Protein AF-K2EL59-F1 (afdb_monomer)

Structure (mmCIF, N/CA/C/O backbone):
data_AF-K2EL59-F1
#
_entry.id   AF-K2EL59-F1
#
loop_
_atom_site.group_PDB
_atom_site.id
_atom_site.type_symbol
_atom_site.label_atom_id
_atom_site.label_alt_id
_atom_site.label_comp_id
_atom_site.label_asym_id
_atom_site.label_entity_id
_atom_site.label_seq_id
_atom_site.pdbx_PDB_ins_code
_atom_site.Cartn_x
_atom_site.Cartn_y
_atom_site.Cartn_z
_atom_site.occupancy
_atom_site.B_iso_or_equiv
_atom_site.auth_seq_id
_atom_site.auth_comp_id
_atom_site.auth_asym_id
_atom_site.auth_atom_id
_atom_site.pdbx_PDB_model_num
ATOM 1 N N . MET A 1 1 ? 64.918 -28.108 -120.289 1.00 40.00 1 MET A N 1
ATOM 2 C CA . MET A 1 1 ? 65.411 -27.001 -119.447 1.00 40.00 1 MET A CA 1
ATOM 3 C C . MET A 1 1 ? 64.154 -26.315 -118.919 1.00 40.00 1 MET A C 1
ATOM 5 O O . MET A 1 1 ? 63.672 -25.398 -119.560 1.00 40.00 1 MET A O 1
ATOM 9 N N . ASP A 1 2 ? 63.398 -26.903 -117.983 1.00 47.31 2 ASP A N 1
ATOM 10 C CA . ASP A 1 2 ? 63.726 -27.111 -116.552 1.00 47.31 2 ASP A CA 1
ATOM 11 C C . ASP A 1 2 ? 64.386 -25.845 -115.976 1.00 47.31 2 ASP A C 1
ATOM 13 O O . ASP A 1 2 ? 65.384 -25.395 -116.528 1.00 47.31 2 ASP A O 1
ATOM 17 N N . VAL A 1 3 ? 63.890 -25.186 -114.923 1.00 45.69 3 VAL A N 1
ATOM 18 C CA . VAL A 1 3 ? 63.644 -25.724 -113.576 1.00 45.69 3 VAL A CA 1
ATOM 19 C C . VAL A 1 3 ? 62.679 -24.785 -112.794 1.00 45.69 3 VAL A C 1
ATOM 21 O O . VAL A 1 3 ? 62.835 -23.567 -112.805 1.00 45.69 3 VAL A O 1
ATOM 24 N N . THR A 1 4 ? 61.717 -25.402 -112.093 1.00 45.84 4 THR A N 1
ATOM 25 C CA . THR A 1 4 ? 61.029 -25.019 -110.830 1.00 45.84 4 THR A CA 1
ATOM 26 C C . THR A 1 4 ? 60.113 -23.797 -110.702 1.00 45.84 4 THR A C 1
ATOM 28 O O . THR A 1 4 ? 60.534 -22.658 -110.522 1.00 45.84 4 THR A O 1
ATOM 31 N N . SER A 1 5 ? 58.839 -24.143 -110.515 1.00 51.94 5 SER A N 1
ATOM 32 C CA . SER A 1 5 ? 57.899 -23.554 -109.561 1.00 51.94 5 SER A CA 1
ATOM 33 C C . SER A 1 5 ? 58.492 -23.379 -108.152 1.00 51.94 5 SER A C 1
ATOM 35 O O . SER A 1 5 ? 58.771 -24.363 -107.460 1.00 51.94 5 SER A O 1
ATOM 37 N N . THR A 1 6 ? 58.612 -22.140 -107.684 1.00 55.59 6 THR A N 1
ATOM 38 C CA . THR A 1 6 ? 58.895 -21.811 -106.281 1.00 55.59 6 THR A CA 1
ATOM 39 C C . THR A 1 6 ? 57.609 -21.905 -105.462 1.00 55.59 6 THR A C 1
ATOM 41 O O . THR A 1 6 ? 56.850 -20.951 -105.310 1.00 55.59 6 THR A O 1
ATOM 44 N N . LEU A 1 7 ? 57.367 -23.103 -104.932 1.00 46.62 7 LEU A N 1
ATOM 45 C CA . LEU A 1 7 ? 56.536 -23.330 -103.755 1.00 46.62 7 LEU A CA 1
ATOM 46 C C . LEU A 1 7 ? 57.140 -22.533 -102.589 1.00 46.62 7 LEU A C 1
ATOM 48 O O . LEU A 1 7 ? 58.115 -22.968 -101.979 1.00 46.62 7 LEU A O 1
ATOM 52 N N . ILE A 1 8 ? 56.560 -21.377 -102.260 1.00 54.78 8 ILE A N 1
ATOM 53 C CA . ILE A 1 8 ? 56.730 -20.790 -100.928 1.00 54.78 8 ILE A CA 1
ATOM 54 C C . ILE A 1 8 ? 55.883 -21.649 -99.987 1.00 54.78 8 ILE A C 1
ATOM 56 O O . ILE A 1 8 ? 54.702 -21.405 -99.751 1.00 54.78 8 ILE A O 1
ATOM 60 N N . GLN A 1 9 ? 56.502 -22.737 -99.536 1.00 49.38 9 GLN A N 1
ATOM 61 C CA . GLN A 1 9 ? 56.093 -23.480 -98.360 1.00 49.38 9 GLN A CA 1
ATOM 62 C C . GLN A 1 9 ? 56.193 -22.566 -97.136 1.00 49.38 9 GLN A C 1
ATOM 64 O O . GLN A 1 9 ? 57.186 -21.861 -96.963 1.00 49.38 9 GLN A O 1
ATOM 69 N N . GLY A 1 10 ? 55.224 -22.688 -96.232 1.00 56.72 10 GLY A N 1
ATOM 70 C CA . GLY A 1 10 ? 55.602 -22.761 -94.823 1.00 56.72 10 GLY A CA 1
ATOM 71 C C . GLY A 1 10 ? 54.976 -21.775 -93.851 1.00 56.72 10 GLY A C 1
ATOM 72 O O . GLY A 1 10 ? 55.510 -21.649 -92.756 1.00 56.72 10 GLY A O 1
ATOM 73 N N . VAL A 1 11 ? 53.853 -21.128 -94.166 1.00 54.59 11 VAL A N 1
ATOM 74 C CA . VAL A 1 11 ? 52.990 -20.605 -93.095 1.00 54.59 11 VAL A CA 1
ATOM 75 C C . VAL A 1 11 ? 51.596 -21.169 -93.289 1.00 54.59 11 VAL A C 1
ATOM 77 O O . VAL A 1 11 ? 50.841 -20.724 -94.149 1.00 54.59 11 VAL A O 1
ATOM 80 N N . ASP A 1 12 ? 51.299 -22.218 -92.528 1.00 63.66 12 ASP A N 1
ATOM 81 C CA . ASP A 1 12 ? 49.982 -22.837 -92.512 1.00 63.66 12 ASP A CA 1
ATOM 82 C C . ASP A 1 12 ? 48.965 -21.773 -92.046 1.00 63.66 12 ASP A C 1
ATOM 84 O O . ASP A 1 12 ? 49.125 -21.236 -90.944 1.00 63.66 12 ASP A O 1
ATOM 88 N N . PRO A 1 13 ? 47.948 -21.399 -92.844 1.00 67.88 13 PRO A N 1
ATOM 89 C CA . PRO A 1 13 ? 46.970 -20.375 -92.459 1.00 67.88 13 PRO A CA 1
ATOM 90 C C . PRO A 1 13 ? 46.269 -20.700 -91.130 1.00 67.88 13 PRO A C 1
ATOM 92 O O . PRO A 1 13 ? 45.814 -19.796 -90.426 1.00 67.88 13 PRO A O 1
ATOM 95 N N . TYR A 1 14 ? 46.253 -21.978 -90.742 1.00 73.25 14 TYR A N 1
ATOM 96 C CA . TYR A 1 14 ? 45.781 -22.430 -89.439 1.00 73.25 14 TYR A CA 1
ATOM 97 C C . TYR A 1 14 ? 46.639 -21.925 -88.266 1.00 73.25 14 TYR A C 1
ATOM 99 O O . TYR A 1 14 ? 46.090 -21.563 -87.228 1.00 73.25 14 TYR A O 1
ATOM 107 N N . GLN A 1 15 ? 47.965 -21.840 -88.425 1.00 75.56 15 GLN A N 1
ATOM 108 C CA . GLN A 1 15 ? 48.883 -21.334 -87.392 1.00 75.56 15 GLN A CA 1
ATOM 109 C C . GLN A 1 15 ? 48.658 -19.840 -87.118 1.00 75.56 15 GLN A C 1
ATOM 111 O O . GLN A 1 15 ? 48.631 -19.431 -85.961 1.00 75.56 15 GLN A O 1
ATOM 116 N N . ILE A 1 16 ? 48.417 -19.041 -88.165 1.00 77.12 16 ILE A N 1
ATOM 117 C CA . ILE A 1 16 ? 48.137 -17.599 -88.035 1.00 77.12 16 ILE A CA 1
ATOM 118 C C . ILE A 1 16 ? 46.786 -17.365 -87.342 1.00 77.12 16 ILE A C 1
ATOM 120 O O . ILE A 1 16 ? 46.661 -16.495 -86.479 1.00 77.12 16 ILE A O 1
ATOM 124 N N . MET A 1 17 ? 45.754 -18.139 -87.695 1.00 78.31 17 MET A N 1
ATOM 125 C CA . MET A 1 17 ? 44.460 -18.031 -87.012 1.00 78.31 17 MET A CA 1
ATOM 126 C C . MET A 1 17 ? 44.556 -18.446 -85.545 1.00 78.31 17 MET A C 1
ATOM 128 O O . MET A 1 17 ? 43.966 -17.788 -84.690 1.00 78.31 17 MET A O 1
ATOM 132 N N . LEU A 1 18 ? 45.334 -19.487 -85.241 1.00 82.25 18 LEU A N 1
ATOM 133 C CA . LEU A 1 18 ? 45.529 -19.951 -83.873 1.00 82.25 18 LEU A CA 1
ATOM 134 C C . LEU A 1 18 ? 46.300 -18.928 -83.026 1.00 82.25 18 LEU A C 1
ATOM 136 O O . LEU A 1 18 ? 45.906 -18.676 -81.889 1.00 82.25 18 LEU A O 1
ATOM 140 N N . SER A 1 19 ? 47.340 -18.291 -83.578 1.00 81.12 19 SER A N 1
ATOM 141 C CA . SER A 1 19 ? 48.089 -17.243 -82.873 1.00 81.12 19 SER A CA 1
A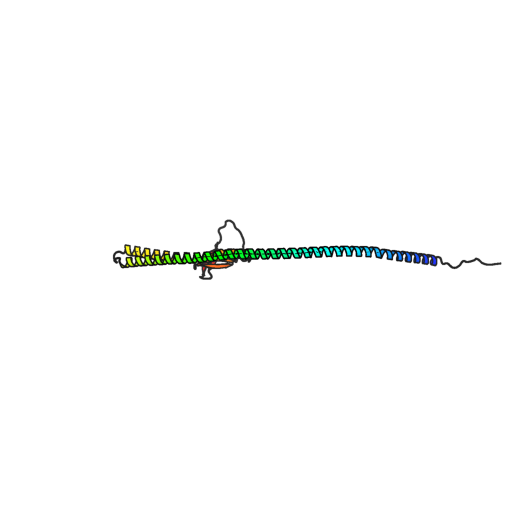TOM 142 C C . SER A 1 19 ? 47.232 -16.008 -82.608 1.00 81.12 19 SER A C 1
ATOM 144 O O . SER A 1 19 ? 47.252 -15.472 -81.504 1.00 81.12 19 SER A O 1
ATOM 146 N N . ASN A 1 20 ? 46.429 -15.586 -83.587 1.00 81.44 20 ASN A N 1
ATOM 147 C CA . ASN A 1 20 ? 45.528 -14.445 -83.422 1.00 81.44 20 ASN A CA 1
ATOM 148 C C . ASN A 1 20 ? 44.423 -14.745 -82.403 1.00 81.44 20 ASN A C 1
ATOM 150 O O . ASN A 1 20 ? 44.075 -13.891 -81.593 1.00 81.44 20 ASN A O 1
ATOM 154 N N . TYR A 1 21 ? 43.889 -15.967 -82.412 1.00 85.12 21 TYR A N 1
ATOM 155 C CA . TYR A 1 21 ? 42.894 -16.396 -81.436 1.00 85.12 21 TYR A CA 1
ATOM 156 C C . TYR A 1 21 ? 43.472 -16.450 -80.014 1.00 85.12 21 TYR A C 1
ATOM 158 O O . TYR A 1 21 ? 42.831 -15.977 -79.075 1.00 85.12 21 TYR A O 1
ATOM 166 N N . ALA A 1 22 ? 44.700 -16.954 -79.854 1.00 85.12 22 ALA A N 1
ATOM 167 C CA . ALA A 1 22 ? 45.399 -16.965 -78.571 1.00 85.12 22 ALA A CA 1
ATOM 168 C C . ALA A 1 22 ? 45.656 -15.543 -78.035 1.00 85.12 22 ALA A C 1
ATOM 170 O O . ALA A 1 22 ? 45.375 -15.278 -76.869 1.00 85.12 22 ALA A O 1
ATOM 171 N N . ASP A 1 23 ? 46.093 -14.614 -78.891 1.00 87.38 23 ASP A N 1
ATOM 172 C CA . ASP A 1 23 ? 46.334 -13.211 -78.520 1.00 87.38 23 ASP A CA 1
ATOM 173 C C . ASP A 1 23 ? 45.034 -12.488 -78.108 1.00 87.38 23 ASP A C 1
ATOM 175 O O . ASP A 1 23 ? 44.999 -11.736 -77.132 1.00 87.38 23 ASP A O 1
ATOM 179 N N . ILE A 1 24 ? 43.915 -12.767 -78.788 1.00 84.88 24 ILE A N 1
ATOM 180 C CA . ILE A 1 24 ? 42.595 -12.242 -78.399 1.00 84.88 24 ILE A CA 1
ATOM 181 C C . ILE A 1 24 ? 42.175 -12.780 -77.026 1.00 84.88 24 ILE A C 1
ATOM 183 O O . ILE A 1 24 ? 41.684 -12.015 -76.191 1.00 84.88 24 ILE A O 1
ATOM 187 N N . LEU A 1 25 ? 42.368 -14.076 -76.768 1.00 83.31 25 LEU A N 1
ATOM 188 C CA . LEU A 1 25 ? 42.040 -14.675 -75.475 1.00 83.31 25 LEU A CA 1
ATOM 189 C C . LEU A 1 25 ? 42.901 -14.099 -74.349 1.00 83.31 25 LEU A C 1
ATOM 191 O O . LEU A 1 25 ? 42.364 -13.770 -73.292 1.00 83.31 25 LEU A O 1
ATOM 195 N N . GLU A 1 26 ? 44.201 -13.911 -74.572 1.00 83.44 26 GLU A N 1
ATOM 196 C CA . GLU A 1 26 ? 45.100 -13.327 -73.576 1.00 83.44 26 GLU A CA 1
ATOM 197 C C . GLU A 1 26 ? 44.711 -11.879 -73.246 1.00 83.44 26 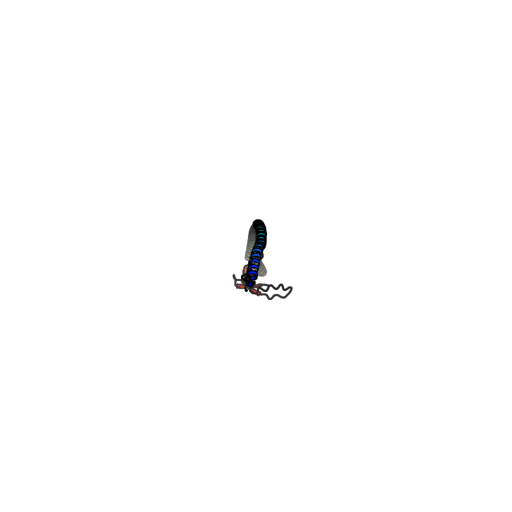GLU A C 1
ATOM 199 O O . GLU A 1 26 ? 44.563 -11.526 -72.072 1.00 83.44 26 GLU A O 1
ATOM 204 N N . LYS A 1 27 ? 44.412 -11.065 -74.267 1.00 82.31 27 LYS A N 1
ATOM 205 C CA . LYS A 1 27 ? 43.934 -9.683 -74.089 1.00 82.31 27 LYS A CA 1
ATOM 206 C C . LYS A 1 27 ? 42.589 -9.616 -73.367 1.00 82.31 27 LYS A C 1
ATOM 208 O O . LYS A 1 27 ? 42.394 -8.752 -72.514 1.00 82.31 27 LYS A O 1
ATOM 213 N N . THR A 1 28 ? 41.674 -10.539 -73.656 1.00 78.62 28 THR A N 1
ATOM 214 C CA . THR A 1 28 ? 40.360 -10.593 -72.993 1.00 78.62 28 THR A CA 1
ATOM 215 C C . THR A 1 28 ? 40.500 -11.017 -71.527 1.00 78.62 28 THR A C 1
ATOM 217 O O . THR A 1 28 ? 39.847 -10.453 -70.648 1.00 78.62 28 THR A O 1
ATOM 220 N N . ASN A 1 29 ? 41.403 -11.955 -71.230 1.00 77.56 29 ASN A N 1
ATOM 221 C CA . ASN A 1 29 ? 41.648 -12.425 -69.868 1.00 77.56 29 ASN A CA 1
ATOM 222 C C . ASN A 1 29 ? 42.344 -11.354 -69.002 1.00 77.56 29 ASN A C 1
ATOM 224 O O . ASN A 1 29 ? 42.007 -11.177 -67.831 1.00 77.56 29 ASN A O 1
ATOM 228 N N . GLN A 1 30 ? 43.252 -10.565 -69.589 1.00 75.12 30 GLN A N 1
ATOM 229 C CA . GLN A 1 30 ? 43.848 -9.400 -68.922 1.00 75.12 30 GLN A CA 1
ATOM 230 C C . GLN A 1 30 ? 42.816 -8.302 -68.635 1.00 75.12 30 GLN A C 1
ATOM 232 O O . GLN A 1 30 ? 42.864 -7.677 -67.574 1.00 75.12 30 GLN A O 1
ATOM 237 N N . GLN A 1 31 ? 41.845 -8.098 -69.531 1.00 67.94 31 GLN A N 1
ATOM 238 C CA . GLN A 1 31 ? 40.745 -7.167 -69.283 1.00 67.94 31 GLN A CA 1
ATOM 239 C C . GLN A 1 31 ? 39.841 -7.649 -68.147 1.00 67.94 31 GLN A C 1
ATOM 241 O O . GLN A 1 31 ? 39.492 -6.833 -67.301 1.00 67.94 31 GLN A O 1
ATOM 246 N N . LEU A 1 32 ? 39.523 -8.948 -68.054 1.00 63.91 32 LEU A N 1
ATOM 247 C CA . LEU A 1 32 ? 38.707 -9.501 -66.961 1.00 63.91 32 LEU A CA 1
ATOM 248 C C . LEU A 1 32 ? 39.292 -9.219 -65.568 1.00 63.91 32 LEU A C 1
ATOM 250 O O . LEU A 1 32 ? 38.536 -8.955 -64.635 1.00 63.91 32 LEU A O 1
ATOM 254 N N . ASN A 1 33 ? 40.620 -9.203 -65.429 1.00 63.31 33 ASN A N 1
ATOM 255 C CA . ASN A 1 33 ? 41.275 -8.931 -64.148 1.00 63.31 33 ASN A CA 1
ATOM 256 C C . ASN A 1 33 ? 41.197 -7.447 -63.719 1.00 63.31 33 ASN A C 1
ATOM 258 O O . ASN A 1 33 ? 41.351 -7.129 -62.541 1.00 63.31 33 ASN A O 1
ATOM 262 N N . LEU A 1 34 ? 40.906 -6.521 -64.645 1.00 59.91 34 LEU A N 1
ATOM 263 C CA . LEU A 1 34 ? 40.562 -5.139 -64.288 1.00 59.91 34 LEU A CA 1
ATOM 264 C C . LEU A 1 34 ? 39.143 -5.023 -63.705 1.00 59.91 34 LEU A C 1
ATOM 266 O O . LEU A 1 34 ? 38.885 -4.101 -62.931 1.00 59.91 34 LEU A O 1
ATOM 270 N N . TRP A 1 35 ? 38.234 -5.949 -64.032 1.00 59.38 35 TRP A N 1
ATOM 271 C CA . TRP A 1 35 ? 36.842 -5.918 -63.564 1.00 59.38 35 TRP A CA 1
ATOM 272 C C . TRP A 1 35 ? 36.649 -6.491 -62.157 1.00 59.38 35 TRP A C 1
ATOM 274 O O . TRP A 1 35 ? 35.650 -6.181 -61.516 1.00 59.38 35 TRP A O 1
ATOM 284 N N . THR A 1 36 ? 37.598 -7.258 -61.620 1.00 59.50 36 THR A N 1
ATOM 285 C CA . THR A 1 36 ? 37.564 -7.756 -60.231 1.00 59.50 36 THR A CA 1
ATOM 286 C C . THR A 1 36 ? 37.817 -6.652 -59.193 1.00 59.50 36 THR A C 1
ATOM 288 O O . THR A 1 36 ? 37.322 -6.726 -58.069 1.00 59.50 36 THR A O 1
ATOM 291 N N . ASN A 1 37 ? 38.531 -5.590 -59.570 1.00 69.12 37 ASN A N 1
ATOM 292 C CA . ASN A 1 37 ? 38.900 -4.477 -58.692 1.00 69.12 37 ASN A CA 1
ATOM 293 C C . ASN A 1 37 ? 37.735 -3.518 -58.312 1.00 69.12 37 ASN A C 1
ATOM 295 O O . ASN A 1 37 ? 37.588 -3.204 -57.128 1.00 69.12 37 ASN A O 1
ATOM 299 N N . PRO A 1 38 ? 36.844 -3.076 -59.231 1.00 76.62 38 PRO A N 1
ATOM 300 C CA . PRO A 1 38 ? 35.754 -2.157 -58.880 1.00 76.62 38 PRO A CA 1
ATOM 301 C C . PRO A 1 38 ? 34.728 -2.757 -57.908 1.00 76.62 38 PRO A C 1
ATOM 303 O O . PRO A 1 38 ? 34.223 -2.042 -57.040 1.00 76.62 38 PRO A O 1
ATOM 306 N N . TYR A 1 39 ? 34.447 -4.062 -57.993 1.00 79.75 39 TYR A N 1
ATOM 307 C CA . TYR A 1 39 ? 33.544 -4.728 -57.048 1.00 79.75 39 TYR A CA 1
ATOM 308 C C . TYR A 1 39 ? 34.139 -4.790 -55.638 1.00 79.75 39 TYR A C 1
ATOM 310 O O . TYR A 1 39 ? 33.440 -4.492 -54.671 1.00 79.75 39 TYR A O 1
ATOM 318 N N . GLY A 1 40 ? 35.433 -5.101 -55.507 1.00 80.12 40 GLY A N 1
ATOM 319 C CA . GLY A 1 40 ? 36.127 -5.075 -54.216 1.00 80.12 40 GLY A CA 1
ATOM 320 C C . GLY A 1 40 ? 36.107 -3.687 -53.572 1.00 80.12 40 GLY A C 1
ATOM 321 O O . GLY A 1 40 ? 35.853 -3.565 -52.374 1.00 80.12 40 GLY A O 1
ATOM 322 N N . LEU A 1 41 ? 36.280 -2.634 -54.377 1.00 83.38 41 LEU A N 1
ATOM 323 C CA . LEU A 1 41 ? 36.199 -1.251 -53.911 1.00 83.38 41 LEU A CA 1
ATOM 324 C C . LEU A 1 41 ? 34.784 -0.871 -53.448 1.00 83.38 41 LEU A C 1
ATOM 326 O O . LEU A 1 41 ? 34.640 -0.264 -52.387 1.00 83.38 41 LEU A O 1
ATOM 330 N N . MET A 1 42 ? 33.735 -1.270 -54.179 1.00 87.12 42 MET A N 1
ATOM 331 C CA . MET A 1 42 ? 32.348 -1.058 -53.742 1.00 87.12 42 MET A CA 1
ATOM 332 C C . MET A 1 42 ? 32.031 -1.781 -52.430 1.00 87.12 42 MET A C 1
ATOM 334 O O . MET A 1 42 ? 31.440 -1.183 -51.533 1.00 87.12 42 MET A O 1
ATOM 338 N N . ILE A 1 43 ? 32.442 -3.044 -52.298 1.00 89.31 43 ILE A N 1
ATOM 339 C CA . ILE A 1 43 ? 32.214 -3.833 -51.080 1.00 89.31 43 ILE A CA 1
ATOM 340 C C . ILE A 1 43 ? 32.984 -3.229 -49.901 1.00 89.31 43 ILE A C 1
ATOM 342 O O . ILE A 1 43 ? 32.432 -3.106 -48.808 1.00 89.31 43 ILE A O 1
ATOM 346 N N . GLY A 1 44 ? 34.226 -2.790 -50.119 1.00 90.00 44 GLY A N 1
ATOM 347 C CA . GLY A 1 44 ? 35.023 -2.102 -49.104 1.00 90.00 44 GLY A CA 1
ATOM 348 C C . GLY A 1 44 ? 34.372 -0.801 -48.635 1.00 90.00 44 GLY A C 1
ATOM 349 O O . GLY A 1 44 ? 34.273 -0.552 -47.434 1.00 90.00 44 GLY A O 1
ATOM 350 N N . LEU A 1 45 ? 33.852 0.001 -49.566 1.00 93.56 45 LEU A N 1
ATOM 351 C CA . LEU A 1 45 ? 33.167 1.252 -49.244 1.00 93.56 45 LEU A CA 1
ATOM 352 C C . LEU A 1 45 ? 31.846 1.001 -48.498 1.00 93.56 45 LEU A C 1
ATOM 354 O O . LEU A 1 45 ? 31.547 1.694 -47.525 1.00 93.56 45 LEU A O 1
ATOM 358 N N . LEU A 1 46 ? 31.100 -0.041 -48.877 1.00 94.56 46 LEU A N 1
ATOM 359 C CA . LEU A 1 46 ? 29.898 -0.475 -48.164 1.00 94.56 46 LEU A CA 1
ATOM 360 C C . LEU A 1 46 ? 30.221 -0.929 -46.731 1.00 94.56 46 LEU A C 1
ATOM 362 O O . LEU A 1 46 ? 29.524 -0.549 -45.792 1.00 94.56 46 LEU A O 1
ATOM 366 N N . ALA A 1 47 ? 31.299 -1.696 -46.548 1.00 94.62 47 ALA A N 1
ATOM 367 C CA . ALA A 1 47 ? 31.741 -2.157 -45.235 1.00 94.62 47 ALA A CA 1
ATOM 368 C C . ALA A 1 47 ? 32.114 -0.985 -44.315 1.00 94.62 47 ALA A C 1
ATOM 370 O O . ALA A 1 47 ? 31.744 -0.989 -43.141 1.00 94.62 47 ALA A O 1
ATOM 371 N N . ILE A 1 48 ? 32.772 0.050 -44.851 1.00 96.06 48 ILE A N 1
ATOM 372 C CA . ILE A 1 48 ? 33.081 1.280 -44.106 1.00 96.06 48 ILE A CA 1
ATOM 373 C C . ILE A 1 48 ? 31.793 1.984 -43.664 1.00 96.06 48 ILE A C 1
ATOM 375 O O . ILE A 1 48 ? 31.669 2.353 -42.497 1.00 96.06 48 ILE A O 1
ATOM 379 N N . ILE A 1 49 ? 30.811 2.138 -44.559 1.00 96.19 49 ILE A N 1
ATOM 380 C CA . ILE A 1 49 ? 29.529 2.775 -44.219 1.00 96.19 49 ILE A CA 1
ATOM 381 C C . ILE A 1 49 ? 28.806 1.985 -43.123 1.00 96.19 49 ILE A C 1
ATOM 383 O O . ILE A 1 49 ? 28.353 2.572 -42.140 1.00 96.19 49 ILE A O 1
ATOM 387 N N . ILE A 1 50 ? 28.734 0.658 -43.250 1.00 97.12 50 ILE A N 1
ATOM 388 C CA . ILE A 1 50 ? 28.100 -0.207 -42.248 1.00 97.12 50 ILE A CA 1
ATOM 389 C C . ILE A 1 50 ? 28.818 -0.089 -40.900 1.00 97.12 50 ILE A C 1
ATOM 391 O O . ILE A 1 50 ? 28.154 0.034 -39.871 1.00 97.12 50 ILE A O 1
ATOM 395 N N . ALA A 1 51 ? 30.153 -0.069 -40.889 1.00 96.88 51 ALA A N 1
ATOM 396 C CA . ALA A 1 51 ? 30.929 0.106 -39.666 1.00 96.88 51 ALA A CA 1
ATOM 397 C C . ALA A 1 51 ? 30.622 1.449 -38.982 1.00 96.88 51 ALA A C 1
ATOM 399 O O . ALA A 1 51 ? 30.387 1.481 -37.775 1.00 96.88 51 ALA A O 1
ATOM 400 N N . ILE A 1 52 ? 30.542 2.545 -39.744 1.00 97.25 52 ILE A N 1
ATOM 401 C CA . ILE A 1 52 ? 30.181 3.867 -39.209 1.00 97.25 52 ILE A CA 1
ATOM 402 C C . ILE A 1 52 ? 28.772 3.840 -38.603 1.00 97.25 52 ILE A C 1
ATOM 404 O O . ILE A 1 52 ? 28.574 4.300 -37.477 1.00 97.25 52 ILE A O 1
ATOM 408 N N . VAL A 1 53 ? 27.796 3.260 -39.308 1.00 96.75 53 VAL A N 1
ATOM 409 C CA . VAL A 1 53 ? 26.416 3.141 -38.809 1.00 96.75 53 VAL A CA 1
ATOM 410 C C . VAL A 1 53 ? 26.365 2.310 -37.529 1.00 96.75 53 VAL A C 1
ATOM 412 O O . VAL A 1 53 ? 25.708 2.712 -36.568 1.00 96.75 53 VAL A O 1
ATOM 415 N N . ALA A 1 54 ? 27.088 1.192 -37.473 1.00 97.06 54 ALA A N 1
ATOM 416 C CA . ALA A 1 54 ? 27.136 0.339 -36.292 1.00 97.06 54 ALA A CA 1
ATOM 417 C C . ALA A 1 54 ? 27.678 1.090 -35.064 1.00 97.06 54 ALA A C 1
ATOM 419 O O . ALA A 1 54 ? 27.109 0.976 -33.975 1.00 97.06 54 ALA A O 1
ATOM 420 N N . ILE A 1 55 ? 28.725 1.907 -35.233 1.00 96.56 55 ILE A N 1
ATOM 421 C CA . ILE A 1 55 ? 29.278 2.742 -34.156 1.00 96.56 55 ILE A CA 1
ATOM 422 C C . ILE A 1 55 ? 28.231 3.745 -33.653 1.00 96.56 55 ILE A C 1
ATOM 424 O O . ILE A 1 55 ? 28.011 3.851 -32.445 1.00 96.56 55 ILE A O 1
ATOM 428 N N . VAL A 1 56 ? 27.542 4.443 -34.562 1.00 97.06 56 VAL A N 1
ATOM 429 C CA . VAL A 1 56 ? 26.506 5.427 -34.203 1.00 97.06 56 VAL A CA 1
ATOM 430 C C . VAL A 1 56 ? 25.347 4.766 -33.457 1.00 97.06 56 VAL A C 1
ATOM 432 O O . VAL A 1 56 ? 24.930 5.257 -32.408 1.00 97.06 56 VAL A O 1
ATOM 435 N N . VAL A 1 57 ? 24.851 3.628 -33.949 1.00 96.81 57 VAL A N 1
ATOM 436 C CA . VAL A 1 57 ? 23.767 2.877 -33.297 1.00 96.81 57 VAL A CA 1
ATOM 437 C C . VAL A 1 57 ? 24.191 2.407 -31.908 1.00 96.81 57 VAL A C 1
ATOM 439 O O . VAL A 1 57 ? 23.435 2.567 -30.951 1.00 96.81 57 VAL A O 1
ATOM 442 N N . SER A 1 58 ? 25.414 1.895 -31.770 1.00 95.88 58 SER A N 1
ATOM 443 C CA . SER A 1 58 ? 25.949 1.434 -30.484 1.00 95.88 58 SER A CA 1
ATOM 444 C C . SER A 1 58 ? 26.032 2.578 -29.469 1.00 95.88 58 SER A C 1
ATOM 446 O O . SER A 1 58 ? 25.641 2.414 -28.313 1.00 95.88 58 SER A O 1
ATOM 448 N N . PHE A 1 59 ? 26.459 3.765 -29.908 1.00 96.44 59 PHE A N 1
ATOM 449 C CA . PHE A 1 59 ? 26.491 4.963 -29.070 1.00 96.44 59 PHE A CA 1
ATOM 450 C C . PHE A 1 59 ? 25.089 5.422 -28.638 1.00 96.44 59 PHE A C 1
ATOM 452 O O . PHE A 1 59 ? 24.874 5.740 -27.466 1.00 96.44 59 PHE A O 1
ATOM 459 N N . LEU A 1 60 ? 24.112 5.421 -29.553 1.00 95.12 60 LEU A N 1
ATOM 460 C CA . LEU A 1 60 ? 22.724 5.777 -29.238 1.00 95.12 60 LEU A CA 1
ATOM 461 C C . LEU A 1 60 ? 22.085 4.789 -28.256 1.00 95.12 60 LEU A C 1
ATOM 463 O O . LEU A 1 60 ? 21.414 5.215 -27.315 1.00 95.12 60 LEU A O 1
ATOM 467 N N . LEU A 1 61 ? 22.318 3.488 -28.441 1.00 92.88 61 LEU A N 1
ATOM 468 C CA . LEU A 1 61 ? 21.840 2.451 -27.526 1.00 92.88 61 LEU A CA 1
ATOM 469 C C . LEU A 1 61 ? 22.454 2.607 -26.135 1.00 92.88 61 LEU A C 1
ATOM 471 O O . LEU A 1 61 ? 21.729 2.551 -25.142 1.00 92.88 61 LEU A O 1
ATOM 475 N N . TRP A 1 62 ? 23.761 2.867 -26.055 1.00 94.62 62 TRP A N 1
ATOM 476 C CA . TRP A 1 62 ? 24.438 3.120 -24.785 1.00 94.62 62 TRP A CA 1
ATOM 477 C C . TRP A 1 62 ? 23.865 4.347 -24.064 1.00 94.62 62 TRP A C 1
ATOM 479 O O . TRP A 1 62 ? 23.538 4.273 -22.877 1.00 94.62 62 TRP A O 1
ATOM 489 N N . LYS A 1 63 ? 23.663 5.456 -24.786 1.00 94.00 63 LYS A N 1
ATOM 490 C CA . LYS A 1 63 ? 23.059 6.670 -24.222 1.00 94.00 63 LYS A CA 1
ATOM 491 C C . LYS A 1 63 ? 21.636 6.414 -23.720 1.00 94.00 63 LYS A C 1
ATOM 493 O O . LYS A 1 63 ? 21.323 6.756 -22.583 1.00 94.00 63 LYS A O 1
ATOM 498 N N . ASN A 1 64 ? 20.801 5.762 -24.529 1.00 89.38 64 ASN A N 1
ATOM 499 C CA . ASN A 1 64 ? 19.426 5.430 -24.155 1.00 89.38 64 ASN A CA 1
ATOM 500 C C . ASN A 1 64 ? 19.375 4.499 -22.932 1.00 89.38 64 ASN A C 1
ATOM 502 O O . ASN A 1 64 ? 18.567 4.705 -22.031 1.00 89.38 64 ASN A O 1
ATOM 506 N N . SER A 1 65 ? 20.271 3.510 -22.856 1.00 88.75 65 SER A N 1
ATOM 507 C CA . SER A 1 65 ? 20.375 2.619 -21.695 1.00 88.75 65 SER A CA 1
ATOM 508 C C . SER A 1 65 ? 20.746 3.376 -20.416 1.00 88.75 65 SER A C 1
ATOM 510 O O . SER A 1 65 ? 20.148 3.129 -19.368 1.00 88.75 65 SER A O 1
ATOM 512 N N . SER A 1 66 ? 21.687 4.321 -20.497 1.00 92.75 66 SER A N 1
ATOM 513 C CA . SER A 1 66 ? 22.086 5.158 -19.360 1.00 92.75 66 SER A CA 1
ATOM 514 C C . SER A 1 66 ? 20.936 6.046 -18.873 1.00 92.75 66 SER A C 1
ATOM 516 O O . SER A 1 66 ? 20.652 6.101 -17.675 1.00 92.75 66 SER A O 1
ATOM 518 N N . ASP A 1 67 ? 20.212 6.680 -19.798 1.00 90.94 67 ASP A N 1
ATOM 519 C CA . ASP A 1 67 ? 19.076 7.543 -19.464 1.00 90.94 67 ASP A CA 1
ATOM 520 C C . ASP A 1 67 ? 17.899 6.745 -18.875 1.00 90.94 67 ASP A C 1
ATOM 522 O O . ASP A 1 67 ? 17.269 7.189 -17.914 1.00 90.94 67 ASP A O 1
ATOM 526 N N . GLN A 1 68 ? 17.622 5.540 -19.387 1.00 88.75 68 GLN A N 1
ATOM 527 C CA . GLN A 1 68 ? 16.607 4.652 -18.810 1.00 88.75 68 GLN A CA 1
ATOM 528 C C . GLN A 1 68 ? 16.968 4.193 -17.400 1.00 88.75 68 GLN A C 1
ATOM 530 O O . GLN A 1 68 ? 16.094 4.152 -16.531 1.00 88.75 68 GLN A O 1
ATOM 535 N N . LYS A 1 69 ? 18.246 3.885 -17.152 1.00 90.31 69 LYS A N 1
ATOM 536 C CA . LYS A 1 69 ? 18.716 3.514 -15.816 1.00 90.31 69 LYS A CA 1
ATOM 537 C C . LYS A 1 69 ? 18.484 4.654 -14.823 1.00 90.31 69 LYS A C 1
ATOM 539 O O . LYS A 1 69 ? 17.864 4.425 -13.791 1.00 90.31 69 LYS A O 1
ATOM 544 N N . LYS A 1 70 ? 18.863 5.886 -15.183 1.00 93.19 70 LYS A N 1
ATOM 545 C CA . LYS A 1 70 ? 18.623 7.078 -14.349 1.00 93.19 70 LYS A CA 1
ATOM 546 C C . LYS A 1 70 ? 17.141 7.308 -14.060 1.00 93.19 70 LYS A C 1
ATOM 548 O O . LYS A 1 70 ? 16.767 7.481 -12.908 1.00 93.19 70 LYS A O 1
ATOM 553 N N . ARG A 1 71 ? 16.280 7.246 -15.084 1.00 89.44 71 ARG A N 1
ATOM 554 C CA . ARG A 1 71 ? 14.824 7.399 -14.901 1.00 89.44 71 ARG A CA 1
ATOM 555 C C . ARG A 1 71 ? 14.234 6.322 -13.996 1.00 89.44 71 ARG A C 1
ATOM 557 O O . ARG A 1 71 ? 13.326 6.606 -13.224 1.00 89.44 71 ARG A O 1
ATOM 564 N N . SER A 1 72 ? 14.738 5.094 -14.101 1.00 85.44 72 SER A N 1
ATOM 565 C CA . SER A 1 72 ? 14.294 3.988 -13.252 1.00 85.44 72 SER A CA 1
ATOM 566 C C . SER A 1 72 ? 14.712 4.215 -11.800 1.00 85.44 72 SER A C 1
ATOM 568 O O . SER A 1 72 ? 13.885 4.083 -10.907 1.00 85.44 72 SER A O 1
ATOM 570 N N . GLU A 1 73 ? 15.961 4.622 -11.559 1.00 92.00 73 GLU A N 1
ATOM 571 C CA . GLU A 1 73 ? 16.459 4.968 -10.221 1.00 92.00 73 GLU A CA 1
ATOM 572 C C . GLU A 1 73 ? 15.663 6.126 -9.594 1.00 92.00 73 GLU A C 1
ATOM 574 O O . GLU A 1 73 ? 15.231 6.021 -8.448 1.00 92.00 73 GLU A O 1
ATOM 579 N N . GLU A 1 74 ? 15.382 7.191 -10.352 1.00 93.88 74 GLU A N 1
ATOM 580 C CA . GLU A 1 74 ? 14.528 8.301 -9.903 1.00 93.88 74 GLU A CA 1
ATOM 581 C C . GLU A 1 74 ? 13.097 7.845 -9.591 1.00 93.88 74 GLU A C 1
ATOM 583 O O . GLU A 1 74 ? 12.508 8.277 -8.598 1.00 93.88 74 GLU A O 1
ATOM 588 N N . PHE A 1 75 ? 12.534 6.954 -10.411 1.00 87.44 75 PHE A N 1
ATOM 589 C CA . PHE A 1 75 ? 11.208 6.390 -10.176 1.00 87.44 75 PHE A CA 1
ATOM 590 C C . PHE A 1 75 ? 11.160 5.567 -8.885 1.00 87.44 75 PHE A C 1
ATOM 592 O O . PHE A 1 75 ? 10.239 5.748 -8.088 1.00 87.44 75 PHE A O 1
ATOM 599 N N . PHE A 1 76 ? 12.149 4.698 -8.653 1.00 86.06 76 PHE A N 1
ATOM 600 C CA . PHE A 1 76 ? 12.230 3.904 -7.426 1.00 86.06 76 PHE A CA 1
ATOM 601 C C . PHE A 1 76 ? 12.412 4.783 -6.193 1.00 86.06 76 PHE A C 1
ATOM 603 O O . PHE A 1 76 ? 11.700 4.592 -5.212 1.00 86.06 76 PHE A O 1
ATOM 610 N N . LYS A 1 77 ? 13.275 5.799 -6.271 1.00 94.19 77 LYS A N 1
ATOM 611 C CA . LYS A 1 77 ? 13.453 6.758 -5.180 1.00 94.19 77 LYS A CA 1
ATOM 612 C C . LYS A 1 77 ? 12.150 7.492 -4.851 1.00 94.19 77 LYS A C 1
ATOM 614 O O . LYS A 1 77 ? 11.771 7.603 -3.692 1.00 94.19 77 LYS A O 1
ATOM 619 N N . LYS A 1 78 ? 11.414 7.940 -5.870 1.00 88.94 78 LYS A N 1
ATOM 620 C CA . LYS A 1 78 ? 10.124 8.617 -5.676 1.00 88.94 78 LYS A CA 1
ATOM 621 C C . LYS A 1 78 ? 9.047 7.686 -5.107 1.00 88.94 78 LYS A C 1
ATOM 623 O O . LYS A 1 78 ? 8.199 8.122 -4.335 1.00 88.94 78 LYS A O 1
ATOM 628 N N . GLN A 1 79 ? 9.053 6.412 -5.499 1.00 82.50 79 GLN A N 1
ATOM 629 C CA . GLN A 1 79 ? 8.183 5.391 -4.910 1.00 82.50 79 GLN A CA 1
ATOM 630 C C . GLN A 1 79 ? 8.499 5.187 -3.427 1.00 82.50 79 GLN A C 1
ATOM 632 O O . GLN A 1 79 ? 7.579 5.159 -2.617 1.00 82.50 79 GLN A O 1
ATOM 637 N N . GLU A 1 80 ? 9.778 5.096 -3.070 1.00 86.38 80 GLU A N 1
ATOM 638 C CA . GLU A 1 80 ? 10.227 4.959 -1.684 1.00 86.38 80 GLU A CA 1
ATOM 639 C C . GLU A 1 80 ? 9.778 6.151 -0.825 1.00 86.38 80 GLU A C 1
ATOM 641 O O . GLU A 1 80 ? 9.126 5.948 0.198 1.00 86.38 80 GLU A O 1
ATOM 646 N N . GLU A 1 81 ? 9.990 7.383 -1.300 1.00 89.69 81 GLU A N 1
ATOM 647 C CA . GLU A 1 81 ? 9.528 8.611 -0.630 1.00 89.69 81 GLU A CA 1
ATOM 648 C C . GLU A 1 81 ? 7.996 8.628 -0.434 1.00 89.69 81 GLU A C 1
ATOM 650 O O . GLU A 1 81 ? 7.493 8.991 0.632 1.00 89.69 81 GLU A O 1
ATOM 655 N N . ASN A 1 82 ? 7.228 8.189 -1.438 1.00 83.00 82 ASN A N 1
ATOM 656 C CA . ASN A 1 82 ? 5.768 8.105 -1.336 1.00 83.00 82 ASN A CA 1
ATOM 657 C C . ASN A 1 82 ? 5.311 7.036 -0.335 1.00 83.00 82 ASN A C 1
ATOM 659 O O . ASN A 1 82 ? 4.344 7.256 0.398 1.00 83.00 82 ASN A O 1
ATOM 663 N N . ILE A 1 83 ? 5.974 5.878 -0.313 1.00 81.19 83 ILE A N 1
ATOM 664 C CA . ILE A 1 83 ? 5.669 4.789 0.621 1.00 81.19 83 ILE A CA 1
ATOM 665 C C . ILE A 1 83 ? 5.965 5.236 2.053 1.00 81.19 83 ILE A C 1
ATOM 667 O O . ILE A 1 83 ? 5.143 5.013 2.940 1.00 81.19 83 ILE A O 1
ATOM 671 N N . GLU A 1 84 ? 7.097 5.899 2.283 1.00 87.81 84 GLU A N 1
ATOM 672 C CA . GLU A 1 84 ? 7.458 6.424 3.599 1.00 87.81 84 GLU A CA 1
ATOM 673 C C . GLU A 1 84 ? 6.432 7.458 4.089 1.00 87.81 84 GLU A C 1
ATOM 675 O O . GLU A 1 84 ? 5.941 7.360 5.218 1.00 87.81 84 GLU A O 1
ATOM 680 N N . ALA A 1 85 ? 6.009 8.378 3.216 1.00 85.81 85 ALA A N 1
ATOM 681 C CA . ALA A 1 85 ? 4.957 9.342 3.529 1.00 85.81 85 ALA A CA 1
ATOM 682 C C . ALA A 1 85 ? 3.622 8.657 3.884 1.00 85.81 85 ALA A C 1
ATOM 684 O O . ALA A 1 85 ? 2.968 9.032 4.860 1.00 85.81 85 ALA A O 1
ATOM 685 N N . GLN A 1 86 ? 3.224 7.619 3.139 1.00 76.88 86 GLN A N 1
ATOM 686 C CA . GLN A 1 86 ? 2.012 6.851 3.442 1.00 76.88 86 GLN A CA 1
ATOM 687 C C . GLN A 1 86 ? 2.127 6.078 4.759 1.00 76.88 86 GLN A C 1
ATOM 689 O O . GLN A 1 86 ? 1.177 6.070 5.543 1.00 76.88 86 GLN A O 1
ATOM 694 N N . MET A 1 87 ? 3.281 5.469 5.042 1.00 77.31 87 MET A N 1
ATOM 695 C CA . MET A 1 87 ? 3.517 4.781 6.311 1.00 77.31 87 MET A CA 1
ATOM 696 C C . MET A 1 87 ? 3.444 5.739 7.502 1.00 77.31 87 MET A C 1
ATOM 698 O O . MET A 1 87 ? 2.873 5.374 8.531 1.00 77.31 87 MET A O 1
ATOM 702 N N . GLY A 1 88 ? 3.940 6.972 7.358 1.00 86.12 88 GLY A N 1
ATOM 703 C CA . GLY A 1 88 ? 3.785 8.020 8.368 1.00 86.12 88 GLY A CA 1
ATOM 704 C C . GLY A 1 88 ? 2.315 8.306 8.693 1.00 86.12 88 GLY A C 1
ATOM 705 O O . GLY A 1 88 ? 1.923 8.279 9.860 1.00 86.12 88 GLY A O 1
ATOM 706 N N . ILE A 1 89 ? 1.482 8.478 7.662 1.00 83.25 89 ILE A N 1
ATOM 707 C CA . ILE A 1 89 ? 0.037 8.724 7.810 1.00 83.25 89 ILE A CA 1
ATOM 708 C C . ILE A 1 89 ? -0.672 7.526 8.460 1.00 83.25 89 ILE A C 1
ATOM 710 O O . ILE A 1 89 ? -1.517 7.701 9.340 1.00 83.25 89 ILE A O 1
ATOM 714 N N . ILE A 1 90 ? -0.337 6.300 8.045 1.00 78.06 90 ILE A N 1
ATOM 715 C CA . ILE A 1 90 ? -0.917 5.074 8.616 1.00 78.06 90 ILE A CA 1
ATOM 716 C C . ILE A 1 90 ? -0.560 4.962 10.098 1.00 78.06 90 ILE A C 1
ATOM 718 O O . ILE A 1 90 ? -1.426 4.651 10.917 1.00 78.06 90 ILE A O 1
ATOM 722 N N . LYS A 1 91 ? 0.696 5.249 10.455 1.00 85.50 91 LYS A N 1
ATOM 723 C CA . LYS A 1 91 ? 1.153 5.221 11.841 1.00 85.50 91 LYS A CA 1
ATOM 724 C C . LYS A 1 91 ? 0.384 6.230 12.693 1.00 85.50 91 LYS A C 1
ATOM 726 O O . LYS A 1 91 ? -0.182 5.832 13.708 1.00 85.50 91 LYS A O 1
ATOM 731 N N . GLU A 1 92 ? 0.269 7.478 12.243 1.00 86.56 92 GLU A N 1
ATOM 732 C CA . GLU A 1 92 ? -0.500 8.516 12.943 1.00 86.56 92 GLU A CA 1
ATOM 733 C C . GLU A 1 92 ? -1.974 8.112 13.124 1.00 86.56 92 GLU A C 1
ATOM 735 O O . GLU A 1 92 ? -2.526 8.213 14.223 1.00 86.56 92 GLU A O 1
ATOM 740 N N . ARG A 1 93 ? -2.612 7.578 12.072 1.00 81.44 93 ARG A N 1
ATOM 741 C CA . ARG A 1 93 ? -3.994 7.082 12.156 1.00 81.44 93 ARG A CA 1
ATOM 742 C C . ARG A 1 93 ? -4.115 5.947 13.173 1.00 81.44 93 ARG A C 1
ATOM 744 O O . ARG A 1 93 ? -5.031 5.972 13.991 1.00 81.44 93 ARG A O 1
ATOM 751 N N . SER A 1 94 ? -3.186 4.992 13.158 1.00 79.31 94 SER A N 1
ATOM 752 C CA . SER A 1 94 ? -3.194 3.853 14.081 1.00 79.31 94 SER A CA 1
ATOM 753 C C . SER A 1 94 ? -3.029 4.283 15.543 1.00 79.31 94 SER A C 1
ATOM 755 O O . SER A 1 94 ? -3.700 3.756 16.430 1.00 79.31 94 SER A O 1
ATOM 757 N N . GLU A 1 95 ? -2.185 5.281 15.812 1.00 89.94 95 GLU A N 1
ATOM 758 C CA . GLU A 1 95 ? -1.989 5.832 17.155 1.00 89.94 95 GLU A CA 1
ATOM 759 C C . GLU A 1 95 ? -3.257 6.543 17.642 1.00 89.94 95 GLU A C 1
ATOM 761 O O . GLU A 1 95 ? -3.718 6.294 18.760 1.00 89.94 95 GLU A O 1
ATOM 766 N N . LYS A 1 96 ? -3.888 7.339 16.773 1.00 89.44 96 LYS A N 1
ATOM 767 C CA . LYS A 1 96 ? -5.150 8.027 17.068 1.00 89.44 96 LYS A CA 1
ATOM 768 C C . LYS A 1 96 ? -6.314 7.059 17.298 1.00 89.44 96 LYS A C 1
ATOM 770 O O . LYS A 1 96 ? -7.128 7.274 18.196 1.00 89.44 96 LYS A O 1
ATOM 775 N N . GLU A 1 97 ? -6.401 5.983 16.522 1.00 80.31 97 GLU A N 1
ATOM 776 C CA . GLU A 1 97 ? -7.398 4.926 16.724 1.00 80.31 97 GLU A CA 1
ATOM 777 C C . GLU A 1 97 ? -7.179 4.179 18.040 1.00 80.31 97 GLU A C 1
ATOM 779 O O . GLU A 1 97 ? -8.139 3.923 18.769 1.00 80.31 97 GLU A O 1
ATOM 784 N N . ASN A 1 98 ? -5.925 3.890 18.393 1.00 85.19 98 ASN A N 1
ATOM 785 C CA . ASN A 1 98 ? -5.585 3.293 19.681 1.00 85.19 98 ASN A CA 1
ATOM 786 C C . ASN A 1 98 ? -5.969 4.207 20.852 1.00 85.19 98 ASN A C 1
ATOM 788 O O . ASN A 1 98 ? -6.495 3.733 21.862 1.00 85.19 98 ASN A O 1
ATOM 792 N N . GLU A 1 99 ? -5.749 5.517 20.731 1.00 89.94 99 GLU A N 1
ATOM 793 C CA . GLU A 1 99 ? -6.174 6.483 21.743 1.00 89.94 99 GLU A CA 1
ATOM 794 C C . GLU A 1 99 ? -7.704 6.543 21.865 1.00 89.94 99 GLU A C 1
ATOM 796 O O . GLU A 1 99 ? -8.248 6.455 22.970 1.00 89.94 99 GLU A O 1
ATOM 801 N N . LEU A 1 100 ? -8.416 6.606 20.736 1.00 86.88 100 LEU A N 1
ATOM 802 C CA . LEU A 1 100 ? -9.879 6.558 20.703 1.00 86.88 100 LEU A CA 1
ATOM 803 C C . LEU A 1 100 ? -10.422 5.262 21.309 1.00 86.88 100 LEU A C 1
ATOM 805 O O . LEU A 1 100 ? -11.398 5.303 22.057 1.00 86.88 100 LEU A O 1
ATOM 809 N N . SER A 1 101 ? -9.785 4.126 21.032 1.00 81.94 101 SER A N 1
ATOM 810 C CA . SER A 1 101 ? -10.134 2.828 21.611 1.00 81.94 101 SER A CA 1
ATOM 811 C C . SER A 1 101 ? -10.012 2.852 23.137 1.00 81.94 101 SER A C 1
ATOM 813 O O . SER A 1 101 ? -10.973 2.531 23.839 1.00 81.94 101 SER A O 1
ATOM 815 N N . LYS A 1 102 ? -8.898 3.372 23.674 1.00 88.75 102 LYS A N 1
ATOM 816 C CA . LYS A 1 102 ? -8.716 3.560 25.126 1.00 88.75 102 LYS A CA 1
ATOM 817 C C . LYS A 1 102 ? -9.769 4.492 25.729 1.00 88.75 102 LYS A C 1
ATOM 819 O O . LYS A 1 102 ? -10.281 4.226 26.816 1.00 88.75 102 LYS A O 1
ATOM 824 N N . GLN A 1 103 ? -10.133 5.573 25.036 1.00 89.25 103 GLN A N 1
ATOM 825 C CA . GLN A 1 103 ? -11.202 6.468 25.491 1.00 89.25 103 GLN A CA 1
ATOM 826 C C . GLN A 1 103 ? -12.579 5.790 25.490 1.00 89.25 103 GLN A C 1
ATOM 828 O O . GLN A 1 103 ? -13.376 6.034 26.398 1.00 89.25 103 GLN A O 1
ATOM 833 N N . ARG A 1 104 ? -12.878 4.960 24.481 1.00 82.56 104 ARG A N 1
ATOM 834 C CA . ARG A 1 104 ? -14.115 4.167 24.415 1.00 82.56 104 ARG A CA 1
ATOM 835 C C . ARG A 1 104 ? -14.163 3.154 25.557 1.00 82.56 104 ARG A C 1
ATOM 837 O O . ARG A 1 104 ? -15.191 3.058 26.218 1.00 82.56 104 ARG A O 1
ATOM 844 N N . GLU A 1 105 ? -13.054 2.476 25.844 1.00 85.69 105 GLU A N 1
ATOM 845 C CA . GLU A 1 105 ? -12.950 1.537 26.966 1.00 85.69 105 GLU A CA 1
ATOM 846 C C . GLU A 1 105 ? -13.165 2.238 28.315 1.00 85.69 105 GLU A C 1
ATOM 848 O O . GLU A 1 105 ? -13.929 1.759 29.152 1.00 85.69 105 GLU A O 1
ATOM 853 N N . LYS A 1 106 ? -12.548 3.411 28.516 1.00 91.62 106 LYS A N 1
ATOM 854 C CA . LYS A 1 106 ? -12.736 4.200 29.739 1.00 91.62 106 LYS A CA 1
ATOM 855 C C . LYS A 1 106 ? -14.198 4.617 29.923 1.00 91.62 106 LYS A C 1
ATOM 857 O O . LYS A 1 106 ? -14.754 4.408 30.996 1.00 91.62 106 LYS A O 1
ATOM 862 N N . ARG A 1 107 ? -14.836 5.143 28.872 1.00 86.69 107 ARG A N 1
ATOM 863 C CA . ARG A 1 107 ? -16.262 5.503 28.909 1.00 86.69 107 ARG A CA 1
ATOM 864 C C . ARG A 1 107 ? -17.148 4.288 29.172 1.00 86.69 107 ARG A C 1
ATOM 866 O O . ARG A 1 107 ? -18.069 4.375 29.973 1.00 86.69 107 ARG A O 1
ATOM 873 N N . ALA A 1 108 ? -16.859 3.148 28.545 1.00 84.44 108 ALA A N 1
ATOM 874 C CA . ALA A 1 108 ? -17.599 1.911 28.780 1.00 84.44 108 ALA A CA 1
ATOM 875 C C . ALA A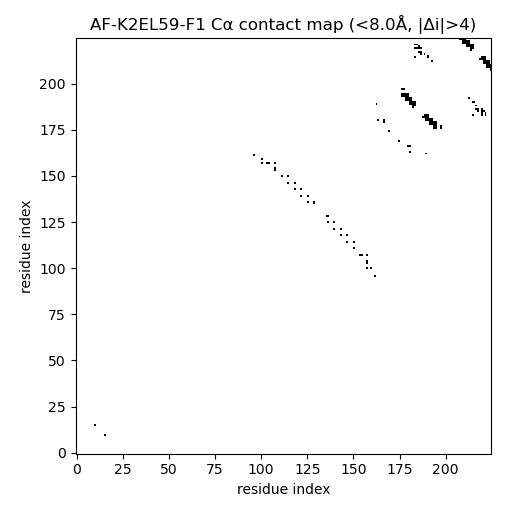 1 108 ? -17.519 1.469 30.251 1.00 84.44 108 ALA A C 1
ATOM 877 O O . ALA A 1 108 ? -18.546 1.118 30.827 1.00 84.44 108 ALA A O 1
ATOM 878 N N . LYS A 1 109 ? -16.338 1.572 30.878 1.00 89.06 109 LYS A N 1
ATOM 879 C CA . LYS A 1 109 ? -16.155 1.313 32.316 1.00 89.06 109 LYS A CA 1
ATOM 880 C C . LYS A 1 109 ? -16.954 2.281 33.191 1.00 89.06 109 LYS A C 1
ATOM 882 O O . LYS A 1 109 ? -17.645 1.842 34.100 1.00 89.06 109 LYS A O 1
ATOM 887 N N . GLU A 1 110 ? -16.930 3.579 32.887 1.00 91.31 110 GLU A N 1
ATOM 888 C CA . GLU A 1 110 ? -17.717 4.586 33.620 1.00 91.31 110 GLU A CA 1
ATOM 889 C C . GLU A 1 110 ? -19.228 4.300 33.552 1.00 91.31 110 GLU A C 1
ATOM 891 O O . GLU A 1 110 ? -19.935 4.395 34.561 1.00 91.31 110 GLU A O 1
ATOM 896 N N . TYR A 1 111 ? -19.732 3.898 32.381 1.00 86.75 111 TYR A N 1
ATOM 897 C CA . TYR A 1 111 ? -21.124 3.476 32.229 1.00 86.75 111 TYR A CA 1
ATOM 898 C C . TYR A 1 111 ? -21.420 2.182 32.985 1.00 86.75 111 TYR A C 1
ATOM 900 O O . TYR A 1 111 ? -22.448 2.102 33.655 1.00 86.75 111 TYR A O 1
ATOM 908 N N . GLU A 1 112 ? -20.539 1.184 32.913 1.00 86.06 112 GLU A N 1
ATOM 909 C CA . GLU A 1 112 ? -20.693 -0.069 33.651 1.00 86.06 112 GLU A CA 1
ATOM 910 C C . GLU A 1 112 ? -20.776 0.170 35.166 1.00 86.06 112 GLU A C 1
ATOM 912 O O . GLU A 1 112 ? -21.671 -0.367 35.823 1.00 86.06 112 GLU A O 1
ATOM 917 N N . ASP A 1 113 ? -19.913 1.025 35.711 1.00 93.00 113 ASP A N 1
ATOM 918 C CA . ASP A 1 113 ? -19.939 1.406 37.122 1.00 93.00 113 ASP A CA 1
ATOM 919 C C . ASP A 1 113 ? -21.235 2.137 37.493 1.00 93.00 113 ASP A C 1
ATOM 921 O O . ASP A 1 113 ? -21.819 1.878 38.550 1.00 93.00 113 ASP A O 1
ATOM 925 N N . SER A 1 114 ? -21.724 3.018 36.616 1.00 91.25 114 SER A N 1
ATOM 926 C CA . SER A 1 114 ? -23.008 3.705 36.792 1.00 91.25 114 SER A CA 1
ATOM 927 C C . SER A 1 114 ? -24.188 2.722 36.811 1.00 91.25 114 SER A C 1
ATOM 929 O O . SER A 1 114 ? -25.023 2.768 37.720 1.00 91.25 114 SER A O 1
ATOM 931 N N . PHE A 1 115 ? -24.219 1.761 35.879 1.00 87.31 115 PHE A N 1
ATOM 932 C CA . PHE A 1 115 ? -25.224 0.694 35.858 1.00 87.31 115 PHE A CA 1
ATOM 933 C C . PHE A 1 115 ? -25.163 -0.167 37.119 1.00 87.31 115 PHE A C 1
ATOM 935 O O . PHE A 1 115 ? -26.199 -0.435 37.728 1.00 87.31 115 PHE A O 1
ATOM 942 N N . ASN A 1 116 ? -23.966 -0.566 37.554 1.00 91.19 116 ASN A N 1
ATOM 943 C CA . ASN A 1 116 ? -23.789 -1.374 38.759 1.00 91.19 116 ASN A CA 1
ATOM 944 C C . ASN A 1 116 ? -24.302 -0.638 40.011 1.00 91.19 116 ASN A C 1
ATOM 946 O O . ASN A 1 116 ? -24.969 -1.253 40.848 1.00 91.19 116 ASN A O 1
ATOM 950 N N . LYS A 1 117 ? -24.057 0.676 40.123 1.00 94.62 117 LYS A N 1
ATOM 951 C CA . LYS A 1 117 ? -24.595 1.516 41.208 1.00 94.62 117 LYS A CA 1
ATOM 952 C C . LYS A 1 117 ? -26.123 1.573 41.189 1.00 94.62 117 LYS A C 1
ATOM 954 O O . LYS A 1 117 ? -26.742 1.320 42.219 1.00 94.62 117 LYS A O 1
ATOM 959 N N . LEU A 1 118 ? -26.731 1.832 40.029 1.00 90.12 118 LEU A N 1
ATOM 960 C CA . LEU A 1 118 ? -28.192 1.857 39.874 1.00 90.12 118 LEU A CA 1
ATOM 961 C C . LEU A 1 118 ? -28.821 0.507 40.233 1.00 90.12 118 LEU A C 1
ATOM 963 O O . LEU A 1 118 ? -29.793 0.452 40.982 1.00 90.12 118 LEU A O 1
ATOM 967 N N . ILE A 1 119 ? -28.244 -0.598 39.754 1.00 88.69 119 ILE A N 1
ATOM 968 C CA . ILE A 1 119 ? -28.711 -1.951 40.080 1.00 88.69 119 ILE A CA 1
ATOM 969 C C . ILE A 1 119 ? -28.619 -2.206 41.591 1.00 88.69 119 ILE A C 1
ATOM 971 O O . ILE A 1 119 ? -29.539 -2.785 42.168 1.00 88.69 119 ILE A O 1
ATOM 975 N N . ALA A 1 120 ? -27.538 -1.778 42.251 1.00 92.94 120 ALA A N 1
ATOM 976 C CA . ALA A 1 120 ? -27.394 -1.910 43.699 1.00 92.94 120 ALA A CA 1
ATOM 977 C C . ALA A 1 120 ? -28.447 -1.088 44.466 1.00 92.94 120 ALA A C 1
ATOM 979 O O . ALA A 1 120 ? -29.032 -1.585 45.433 1.00 92.94 120 ALA A O 1
ATOM 980 N N . GLU A 1 121 ? -28.743 0.131 44.011 1.00 92.62 121 GLU A N 1
ATOM 981 C CA . GLU A 1 121 ? -29.789 0.980 44.585 1.00 92.62 121 GLU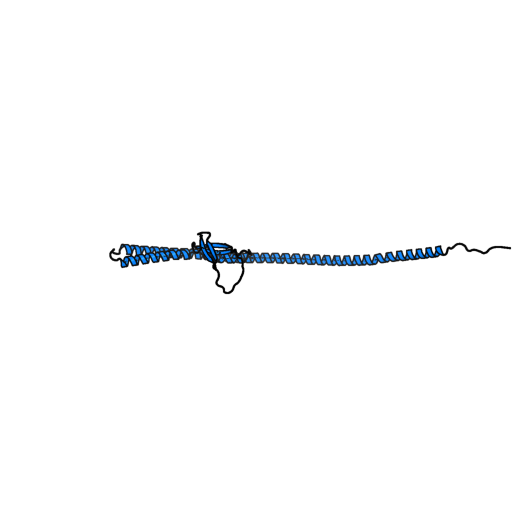 A CA 1
ATOM 982 C C . GLU A 1 121 ? -31.178 0.338 44.434 1.00 92.62 121 GLU A C 1
ATOM 984 O O . GLU A 1 121 ? -31.913 0.212 45.416 1.00 92.62 121 GLU A O 1
ATOM 989 N N . TYR A 1 122 ? -31.513 -0.160 43.238 1.00 87.06 122 TYR A N 1
ATOM 990 C CA . TYR A 1 122 ? -32.773 -0.864 42.984 1.00 87.06 122 TYR A CA 1
ATOM 991 C C . TYR A 1 122 ? -32.898 -2.155 43.797 1.00 87.06 122 TYR A C 1
ATOM 993 O O . TYR A 1 122 ? -33.961 -2.419 44.352 1.00 87.06 122 TYR A O 1
ATOM 1001 N N . LYS A 1 123 ? -31.815 -2.927 43.953 1.00 88.44 123 LYS A N 1
ATOM 1002 C CA . LYS A 1 123 ? -31.796 -4.111 44.830 1.00 88.44 123 LYS A CA 1
ATOM 1003 C C . LYS A 1 123 ? -32.007 -3.751 46.299 1.00 88.44 123 LYS A C 1
ATOM 1005 O O . LYS A 1 123 ? -32.653 -4.504 47.022 1.00 88.44 123 LYS A O 1
ATOM 1010 N N . THR A 1 124 ? -31.472 -2.617 46.746 1.00 91.81 124 THR A N 1
ATOM 1011 C CA . THR A 1 124 ? -31.665 -2.132 48.120 1.00 91.81 124 THR A CA 1
ATOM 1012 C C . THR A 1 124 ? -33.113 -1.705 48.343 1.00 91.81 124 THR A C 1
ATOM 1014 O O . THR A 1 124 ? -33.714 -2.118 49.331 1.00 91.81 124 THR A O 1
ATOM 1017 N N . LYS A 1 125 ? -33.706 -0.980 47.383 1.00 87.44 125 LYS A N 1
ATOM 1018 C CA . LYS A 1 125 ? -35.140 -0.653 47.375 1.00 87.44 125 LYS A CA 1
ATOM 1019 C C . LYS A 1 125 ? -35.997 -1.919 47.421 1.00 87.44 125 LYS A C 1
ATOM 1021 O O . LYS A 1 125 ? -36.878 -2.005 48.262 1.00 87.44 125 LYS A O 1
ATOM 1026 N N . LEU A 1 126 ? -35.669 -2.937 46.620 1.00 84.44 126 LEU A N 1
ATOM 1027 C CA . LEU A 1 126 ? -36.387 -4.218 46.603 1.00 84.44 126 LEU A CA 1
ATOM 1028 C C . LEU A 1 126 ? -36.421 -4.911 47.974 1.00 84.44 126 LEU A C 1
ATOM 1030 O O . LEU A 1 126 ? -37.424 -5.513 48.334 1.00 84.44 126 LEU A O 1
ATOM 1034 N N . ARG A 1 127 ? -35.324 -4.831 48.741 1.00 86.44 127 ARG A N 1
ATOM 1035 C CA . ARG A 1 127 ? -35.228 -5.425 50.086 1.00 86.44 127 ARG A CA 1
ATOM 1036 C C . ARG A 1 127 ? -36.068 -4.691 51.133 1.00 86.44 127 ARG A C 1
ATOM 1038 O O . ARG A 1 127 ? -36.403 -5.301 52.140 1.00 86.44 127 ARG A O 1
ATOM 1045 N N . GLY A 1 128 ? -36.347 -3.404 50.921 1.00 83.56 128 GLY A N 1
ATOM 1046 C CA . GLY A 1 128 ? -37.121 -2.565 51.839 1.00 83.56 128 GLY A CA 1
ATOM 1047 C C . GLY A 1 128 ? -38.624 -2.524 51.551 1.00 83.56 128 GLY A C 1
ATOM 1048 O O . GLY A 1 128 ? -39.357 -1.927 52.331 1.00 83.56 128 GLY A O 1
ATOM 1049 N N . VAL A 1 129 ? -39.084 -3.121 50.448 1.00 85.94 129 VAL A N 1
ATOM 1050 C CA . VAL A 1 129 ? -40.508 -3.181 50.088 1.00 85.94 129 VAL A CA 1
ATOM 1051 C C . VAL A 1 129 ? -41.177 -4.352 50.811 1.00 85.94 129 VAL A C 1
ATOM 1053 O O . VAL A 1 129 ? -40.677 -5.478 50.785 1.00 85.94 129 VAL A O 1
ATOM 1056 N N . ASP A 1 130 ? -42.331 -4.095 51.431 1.00 82.38 130 ASP A N 1
ATOM 1057 C CA . ASP A 1 130 ? -43.145 -5.135 52.060 1.00 82.38 130 ASP A CA 1
ATOM 1058 C C . ASP A 1 130 ? -43.627 -6.172 51.038 1.00 82.38 130 ASP A C 1
ATOM 1060 O O . ASP A 1 130 ? -44.053 -5.842 49.928 1.00 82.38 130 ASP A O 1
ATOM 1064 N N . LYS A 1 131 ? -43.621 -7.451 51.434 1.00 78.19 131 LYS A N 1
ATOM 1065 C CA . LYS A 1 131 ? -43.964 -8.590 50.556 1.00 78.19 131 LYS A CA 1
ATOM 1066 C C . LYS A 1 131 ? -45.391 -8.538 4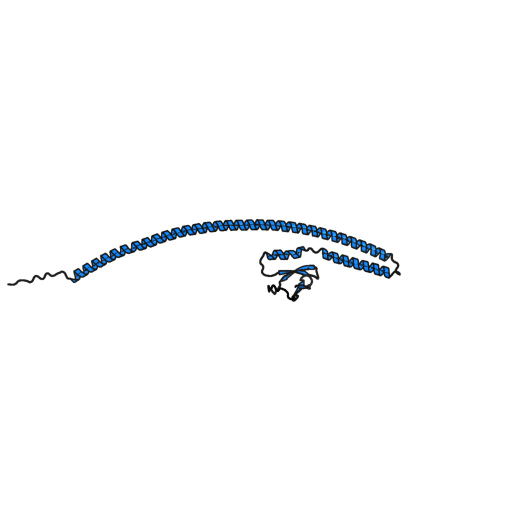9.990 1.00 78.19 131 LYS A C 1
ATOM 1068 O O . LYS A 1 131 ? -45.688 -9.246 49.029 1.00 78.19 131 LYS A O 1
ATOM 1073 N N . GLU A 1 132 ? -46.265 -7.717 50.564 1.00 72.81 132 GLU A N 1
ATOM 1074 C CA . GLU A 1 132 ? -47.633 -7.511 50.080 1.00 72.81 132 GLU A CA 1
ATOM 1075 C C . GLU A 1 132 ? -47.704 -6.570 48.864 1.00 72.81 132 GLU A C 1
ATOM 1077 O O . GLU A 1 132 ? -48.639 -6.668 48.066 1.00 72.81 132 GLU A O 1
ATOM 1082 N N . ASN A 1 133 ? -46.683 -5.737 48.624 1.00 80.12 133 ASN A N 1
ATOM 1083 C CA . ASN A 1 133 ? -46.667 -4.759 47.533 1.00 80.12 133 ASN A CA 1
ATOM 1084 C C . ASN A 1 133 ? -46.166 -5.357 46.199 1.00 80.12 133 ASN A C 1
ATOM 1086 O O . ASN A 1 133 ? -45.239 -4.859 45.557 1.00 80.12 133 ASN A O 1
ATOM 1090 N N . LYS A 1 134 ? -46.811 -6.444 45.746 1.00 81.62 134 LYS A N 1
ATOM 1091 C CA . LYS A 1 134 ? -46.417 -7.228 44.552 1.00 81.62 134 LYS A CA 1
ATOM 1092 C C . LYS A 1 134 ? -46.165 -6.393 43.291 1.00 81.62 134 LYS A C 1
ATOM 1094 O O . LYS A 1 134 ? -45.205 -6.656 42.576 1.00 81.62 134 LYS A O 1
ATOM 1099 N N . LYS A 1 135 ? -47.000 -5.381 43.023 1.00 86.31 135 LYS A N 1
ATOM 1100 C CA . LYS A 1 135 ? -46.869 -4.526 41.826 1.00 86.31 135 LYS A CA 1
ATOM 1101 C C . LYS A 1 135 ? -45.583 -3.698 41.827 1.00 86.31 135 LYS A C 1
ATOM 1103 O O . LYS A 1 135 ? -45.030 -3.417 40.767 1.00 86.31 135 LYS A O 1
ATOM 1108 N N . GLU A 1 136 ? -45.124 -3.280 43.002 1.00 82.81 136 GLU A N 1
ATOM 1109 C CA . GLU A 1 136 ? -43.908 -2.481 43.139 1.00 82.81 136 GLU A CA 1
ATOM 1110 C C . GLU A 1 136 ? -42.658 -3.352 42.985 1.00 82.81 136 GLU A C 1
ATOM 1112 O O . GLU A 1 136 ? -41.735 -2.969 42.269 1.00 82.81 136 GLU A O 1
ATOM 1117 N N . ILE A 1 137 ? -42.679 -4.565 43.548 1.00 82.62 137 ILE A N 1
ATOM 1118 C CA . ILE A 1 137 ? -41.620 -5.570 43.370 1.00 82.62 137 ILE A CA 1
ATOM 1119 C C . ILE A 1 137 ? -41.447 -5.916 41.884 1.00 82.62 137 ILE A C 1
ATOM 1121 O O . ILE A 1 137 ? -40.341 -5.801 41.360 1.00 82.62 137 ILE A O 1
ATOM 1125 N N . GLU A 1 138 ? -42.536 -6.242 41.180 1.00 88.88 138 GLU A N 1
ATOM 1126 C CA . GLU A 1 138 ? -42.500 -6.605 39.755 1.00 88.88 138 GLU A CA 1
ATOM 1127 C C . GLU A 1 138 ? -41.962 -5.457 38.879 1.00 88.88 138 GLU A C 1
ATOM 1129 O O . GLU A 1 138 ? -41.170 -5.668 37.956 1.00 88.88 138 GLU A O 1
ATOM 1134 N N . ARG A 1 139 ? -42.324 -4.206 39.203 1.00 89.00 139 ARG A N 1
ATOM 1135 C CA . ARG A 1 139 ? -41.795 -3.020 38.514 1.00 89.00 139 ARG A CA 1
ATOM 1136 C C . ARG A 1 139 ? -40.286 -2.869 38.714 1.00 89.00 139 ARG A C 1
ATOM 1138 O O . ARG A 1 139 ? -39.573 -2.556 37.762 1.00 89.00 139 ARG A O 1
ATOM 1145 N N . LEU A 1 140 ? -39.799 -3.062 39.937 1.00 83.81 140 LEU A N 1
ATOM 1146 C CA . LEU A 1 140 ? -38.378 -2.934 40.256 1.00 83.81 140 LEU A CA 1
ATOM 1147 C C . LEU A 1 140 ? -37.548 -4.069 39.630 1.00 83.81 140 LEU A C 1
ATOM 1149 O O . LEU A 1 140 ? -36.459 -3.806 39.121 1.00 83.81 140 LEU A O 1
ATOM 1153 N N . GLU A 1 141 ? -38.064 -5.301 39.598 1.00 85.62 141 GLU A N 1
ATOM 1154 C CA . GLU A 1 141 ? -37.424 -6.432 38.908 1.00 85.62 141 GLU A CA 1
ATOM 1155 C C . GLU A 1 141 ? -37.309 -6.187 37.401 1.00 85.62 141 GLU A C 1
ATOM 1157 O O . GLU A 1 141 ? -36.237 -6.384 36.824 1.00 85.62 141 GLU A O 1
ATOM 1162 N N . LYS A 1 142 ? -38.372 -5.668 36.771 1.00 91.50 142 LYS A N 1
ATOM 1163 C CA . LYS A 1 142 ? -38.357 -5.311 35.347 1.00 91.50 142 LYS A CA 1
ATOM 1164 C C . LYS A 1 142 ? -37.304 -4.246 35.031 1.00 91.50 142 LYS A C 1
ATOM 1166 O O . LYS A 1 142 ? -36.574 -4.387 34.053 1.00 91.50 142 LYS A O 1
ATOM 1171 N N . ASN A 1 143 ? -37.177 -3.225 35.880 1.00 87.69 143 ASN A N 1
ATOM 1172 C CA . ASN A 1 143 ? -36.149 -2.194 35.721 1.00 87.69 143 ASN A CA 1
ATOM 1173 C C . ASN A 1 143 ? -34.729 -2.775 35.851 1.00 87.69 143 ASN A C 1
ATOM 1175 O O . ASN A 1 143 ? -33.839 -2.386 35.099 1.00 87.69 143 ASN A O 1
ATOM 1179 N N . ILE A 1 144 ? -34.499 -3.716 36.778 1.00 86.31 144 ILE A N 1
ATOM 1180 C CA . ILE A 1 144 ? -33.200 -4.397 36.917 1.00 86.31 144 ILE A CA 1
ATOM 1181 C C . ILE A 1 144 ? -32.878 -5.217 35.658 1.00 86.31 144 ILE A C 1
ATOM 1183 O O . ILE A 1 144 ? -31.743 -5.176 35.181 1.00 86.31 144 ILE A O 1
ATOM 1187 N N . ASP A 1 145 ? -33.853 -5.942 35.106 1.00 88.94 145 ASP A N 1
ATOM 1188 C CA . ASP A 1 145 ? -33.661 -6.737 33.887 1.00 88.94 145 ASP A CA 1
ATOM 1189 C C . ASP A 1 145 ? -33.362 -5.855 32.661 1.00 88.94 145 ASP A C 1
ATOM 1191 O O . ASP A 1 145 ? -32.450 -6.140 31.883 1.00 88.94 145 ASP A O 1
ATOM 1195 N N . GLU A 1 146 ? -34.058 -4.725 32.526 1.00 89.75 146 GLU A N 1
ATOM 1196 C CA . GLU A 1 146 ? -33.812 -3.748 31.461 1.00 89.75 146 GLU A CA 1
ATOM 1197 C C . GLU A 1 146 ? -32.413 -3.118 31.568 1.00 89.75 146 GLU A C 1
ATOM 1199 O O . GLU A 1 146 ? -31.692 -3.023 30.572 1.00 89.75 146 GLU A O 1
ATOM 1204 N N . LEU A 1 147 ? -31.963 -2.780 32.782 1.00 86.38 147 LEU A N 1
ATOM 1205 C CA . LEU A 1 147 ? -30.601 -2.285 33.017 1.00 86.38 147 LEU A CA 1
ATOM 1206 C C . LEU A 1 147 ? -29.533 -3.341 32.680 1.00 86.38 147 LEU A C 1
ATOM 1208 O O . LEU A 1 147 ? -28.503 -2.997 32.102 1.00 86.38 147 LEU A O 1
ATOM 1212 N N . ASN A 1 148 ? -29.775 -4.624 32.974 1.00 82.44 148 ASN A N 1
ATOM 1213 C CA . ASN A 1 148 ? -28.857 -5.709 32.604 1.00 82.44 148 ASN A CA 1
ATOM 1214 C C . ASN A 1 148 ? -28.778 -5.915 31.084 1.00 82.44 148 ASN A C 1
ATOM 1216 O O . ASN A 1 148 ? -27.687 -6.115 30.544 1.00 82.44 148 ASN A O 1
ATOM 1220 N N . LYS A 1 149 ? -29.909 -5.821 30.375 1.00 85.31 149 LYS A N 1
ATOM 1221 C CA . LYS A 1 149 ? -29.943 -5.874 28.903 1.00 85.31 149 LYS A CA 1
ATOM 1222 C C . LYS A 1 149 ? -29.176 -4.709 28.282 1.00 85.31 149 LYS A C 1
ATOM 1224 O O . LYS A 1 149 ? -28.348 -4.920 27.396 1.00 85.31 149 LYS A O 1
ATOM 1229 N N . ASN A 1 150 ? -29.374 -3.500 28.802 1.00 81.25 150 ASN A N 1
ATOM 1230 C CA . ASN A 1 150 ? -28.655 -2.315 28.338 1.00 81.25 150 ASN A CA 1
ATOM 1231 C C . ASN A 1 150 ? -27.142 -2.432 28.599 1.00 81.25 150 ASN A C 1
ATOM 1233 O O . ASN A 1 150 ? -26.341 -2.115 27.717 1.00 81.25 150 ASN A O 1
ATOM 1237 N N . LYS A 1 151 ? -26.734 -2.991 29.745 1.00 79.25 151 LYS A N 1
ATOM 1238 C CA . LYS A 1 151 ? -25.325 -3.285 30.054 1.00 79.25 151 LYS A CA 1
ATOM 1239 C C . LYS A 1 151 ? -24.683 -4.242 29.036 1.00 79.25 151 LYS A C 1
ATOM 1241 O O . LYS A 1 151 ? -23.573 -3.983 28.575 1.00 79.25 151 LYS A O 1
ATOM 1246 N N . LEU A 1 152 ? -25.379 -5.312 28.640 1.00 75.75 152 LEU A N 1
ATOM 1247 C CA . LEU A 1 152 ? -24.893 -6.258 27.623 1.00 75.75 152 LEU A CA 1
ATOM 1248 C C . LEU A 1 152 ? -24.715 -5.589 26.252 1.00 75.75 152 LEU A C 1
ATOM 1250 O O . LEU A 1 152 ? -23.715 -5.831 25.577 1.00 75.75 152 LEU A O 1
ATOM 1254 N N . SER A 1 153 ? -25.627 -4.691 25.872 1.00 76.75 153 SER A N 1
ATOM 1255 C CA . SER A 1 153 ? -25.543 -3.959 24.600 1.00 76.75 153 SER A CA 1
ATOM 1256 C C . SER A 1 153 ? -24.369 -2.968 24.538 1.00 76.75 153 SER A C 1
ATOM 1258 O O . SER A 1 153 ? -23.815 -2.717 23.466 1.00 76.75 153 SER A O 1
ATOM 1260 N N . LEU A 1 154 ? -23.914 -2.454 25.686 1.00 74.31 154 LEU A N 1
ATOM 1261 C CA . LEU A 1 154 ? -22.731 -1.593 25.744 1.00 74.31 154 LEU A CA 1
ATOM 1262 C C . LEU A 1 154 ? -21.445 -2.346 25.381 1.00 74.31 154 LEU A C 1
ATOM 1264 O O . LEU A 1 154 ? -20.554 -1.776 24.754 1.00 74.31 154 LEU A O 1
ATOM 1268 N N . SER A 1 155 ? -21.360 -3.629 25.744 1.00 65.38 155 SER A N 1
ATOM 1269 C CA . SER A 1 155 ? -20.180 -4.458 25.467 1.00 65.38 155 SER A CA 1
ATOM 1270 C C . SER A 1 155 ? -19.959 -4.706 23.971 1.00 65.38 155 SER A C 1
ATOM 1272 O O . SER A 1 155 ? -18.827 -4.886 23.538 1.00 65.38 155 SER A O 1
ATOM 1274 N N . SER A 1 156 ? -21.020 -4.634 23.160 1.00 62.81 156 SER A N 1
ATOM 1275 C CA . SER A 1 156 ? -20.918 -4.717 21.700 1.00 62.81 156 SER A CA 1
ATOM 1276 C C . SER A 1 156 ? -20.436 -3.425 21.026 1.00 62.81 156 SER A C 1
ATOM 1278 O O . SER A 1 156 ? -20.024 -3.473 19.871 1.00 62.81 156 SER A O 1
ATOM 1280 N N . TYR A 1 157 ? -20.440 -2.278 21.718 1.00 62.41 157 TYR A N 1
ATOM 1281 C CA . TYR A 1 157 ? -20.040 -0.980 21.147 1.00 62.41 157 TYR A CA 1
ATOM 1282 C C . TYR A 1 157 ? -18.516 -0.734 21.184 1.00 62.41 157 TYR A C 1
ATOM 1284 O O . TYR A 1 157 ? -18.015 0.219 20.589 1.00 62.41 157 TYR A O 1
ATOM 1292 N N . THR A 1 158 ? -17.750 -1.582 21.879 1.00 58.19 158 THR A N 1
ATOM 1293 C CA . THR A 1 158 ? -16.289 -1.445 22.031 1.00 58.19 158 THR A CA 1
ATOM 1294 C C . THR A 1 158 ? -15.477 -2.150 20.941 1.00 58.19 158 THR A C 1
ATOM 1296 O O . THR A 1 158 ? -14.249 -2.082 20.974 1.00 58.19 158 THR A O 1
ATOM 1299 N N . ILE A 1 159 ? -16.117 -2.795 19.958 1.00 56.16 159 ILE A N 1
ATOM 1300 C CA . ILE A 1 159 ? -15.408 -3.471 18.862 1.00 56.16 159 ILE A CA 1
ATOM 1301 C C . ILE A 1 159 ? -14.758 -2.410 17.950 1.00 56.16 159 ILE A C 1
ATOM 1303 O O . ILE A 1 159 ? -15.465 -1.542 17.431 1.00 56.16 159 ILE A O 1
ATOM 1307 N N . PRO A 1 160 ? -13.427 -2.437 17.741 1.00 53.19 160 PRO A N 1
ATOM 1308 C CA . PRO A 1 160 ? -12.759 -1.495 16.850 1.00 53.19 160 PRO A CA 1
ATOM 1309 C C . PRO A 1 160 ? -13.217 -1.674 15.395 1.00 53.19 160 PRO A C 1
ATOM 1311 O O . PRO A 1 160 ? -13.158 -2.776 14.852 1.00 53.19 160 PRO A O 1
ATOM 1314 N N . GLU A 1 161 ? -13.596 -0.576 14.735 1.00 52.47 161 GLU A N 1
ATOM 1315 C CA . GLU A 1 161 ? -13.889 -0.526 13.288 1.00 52.47 161 GLU A CA 1
ATOM 1316 C C . GLU A 1 161 ? -12.668 -0.847 12.410 1.00 52.47 161 GLU A C 1
ATOM 1318 O O . GLU A 1 161 ? -12.827 -1.127 11.227 1.00 52.47 161 GLU A O 1
ATOM 1323 N N . ALA A 1 162 ? -11.460 -0.891 12.982 1.00 50.06 162 ALA A N 1
ATOM 1324 C CA . ALA A 1 162 ? -10.194 -1.101 12.277 1.00 50.06 162 ALA A CA 1
ATOM 1325 C C . ALA A 1 162 ? -10.104 -2.411 11.455 1.00 50.06 162 ALA A C 1
ATOM 1327 O O . ALA A 1 162 ? -9.181 -2.580 10.662 1.00 50.06 162 ALA A O 1
ATOM 1328 N N . MET A 1 163 ? -11.050 -3.349 11.600 1.00 45.12 163 MET A N 1
ATOM 1329 C CA . MET A 1 163 ? -11.111 -4.555 10.762 1.00 45.12 163 MET A CA 1
ATOM 1330 C C . MET A 1 163 ? -11.796 -4.356 9.398 1.00 45.12 163 MET A C 1
ATOM 1332 O O . MET A 1 163 ? -11.639 -5.224 8.536 1.00 45.12 163 MET A O 1
ATOM 1336 N N . SER A 1 164 ? -12.529 -3.261 9.161 1.00 46.69 164 SER A N 1
ATOM 1337 C CA . SER A 1 164 ? -13.172 -3.018 7.856 1.00 46.69 164 SER A CA 1
ATOM 1338 C C . SER A 1 164 ? -12.194 -2.484 6.801 1.00 46.69 164 SER A C 1
ATOM 1340 O O . SER A 1 164 ? -12.292 -2.863 5.634 1.00 46.69 164 SER A O 1
ATOM 1342 N N . ASP A 1 165 ? -11.200 -1.688 7.204 1.00 44.50 165 ASP A N 1
ATOM 1343 C CA . ASP A 1 165 ? -10.317 -0.971 6.271 1.00 44.50 165 ASP A CA 1
ATOM 1344 C C . ASP A 1 165 ? -9.122 -1.792 5.757 1.00 44.50 165 ASP A C 1
ATOM 1346 O O . ASP A 1 165 ? -8.522 -1.435 4.740 1.00 44.50 165 ASP A O 1
ATOM 1350 N N . ILE A 1 166 ? -8.811 -2.943 6.369 1.00 48.41 166 ILE A N 1
ATOM 1351 C CA . ILE A 1 166 ? -7.757 -3.855 5.877 1.00 48.41 166 ILE A CA 1
ATOM 1352 C C . ILE A 1 166 ? -8.101 -4.392 4.474 1.00 48.41 166 ILE A C 1
ATOM 1354 O O . ILE A 1 166 ? -7.200 -4.685 3.690 1.00 48.41 166 ILE A O 1
ATOM 1358 N N . GLY A 1 167 ? -9.388 -4.446 4.106 1.00 45.91 167 GLY A N 1
ATOM 1359 C CA . GLY A 1 167 ? -9.818 -4.812 2.753 1.00 45.91 167 GLY A CA 1
ATOM 1360 C C . GLY A 1 167 ? -9.345 -3.840 1.662 1.00 45.91 167 GLY A C 1
ATOM 1361 O O . GLY A 1 167 ? -9.192 -4.250 0.514 1.00 45.91 167 GLY A O 1
ATOM 1362 N N . SER A 1 168 ? -9.053 -2.579 2.004 1.00 46.44 168 SER A N 1
ATOM 1363 C CA . SER A 1 168 ? -8.613 -1.565 1.033 1.00 46.44 168 SER A CA 1
ATOM 1364 C C . SER A 1 168 ? -7.127 -1.674 0.656 1.00 46.44 168 SER A C 1
ATOM 1366 O O . SER A 1 168 ? -6.749 -1.309 -0.456 1.00 46.44 168 SER A O 1
ATOM 1368 N N . LEU A 1 169 ? -6.290 -2.249 1.528 1.00 43.50 169 LEU A N 1
ATOM 1369 C CA . LEU A 1 169 ? -4.848 -2.424 1.290 1.00 43.50 169 LEU A CA 1
ATOM 1370 C C . LEU A 1 169 ? -4.538 -3.572 0.314 1.00 43.50 169 LEU A C 1
ATOM 1372 O O . LEU A 1 169 ? -3.553 -3.513 -0.420 1.00 43.50 169 LEU A O 1
ATOM 1376 N N . TYR A 1 170 ? -5.408 -4.584 0.240 1.00 46.62 170 TYR A N 1
ATOM 1377 C CA 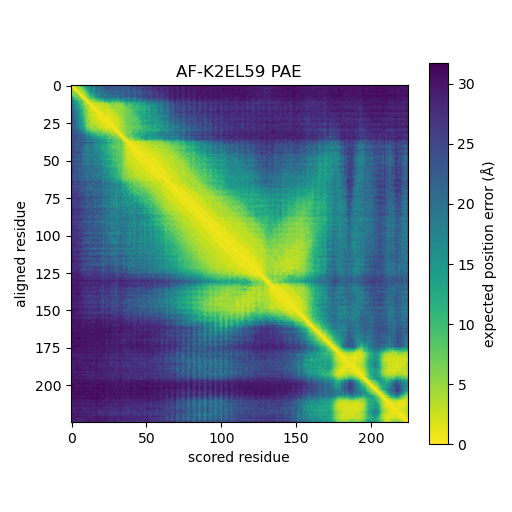. TYR A 1 170 ? -5.269 -5.693 -0.714 1.00 46.62 170 TYR A CA 1
ATOM 1378 C C . TYR A 1 170 ? -5.696 -5.331 -2.144 1.00 46.62 170 TYR A C 1
ATOM 1380 O O . TYR A 1 170 ? -5.351 -6.053 -3.074 1.00 46.62 170 TYR A O 1
ATOM 1388 N N . GLY A 1 171 ? -6.369 -4.193 -2.356 1.00 43.06 171 GLY A N 1
ATOM 1389 C CA . GLY A 1 171 ? -6.673 -3.686 -3.700 1.00 43.06 171 GLY A CA 1
ATOM 1390 C C . GLY A 1 171 ? -5.443 -3.197 -4.478 1.00 43.06 171 GLY A C 1
ATOM 1391 O O . GLY A 1 171 ? -5.525 -3.015 -5.690 1.00 43.06 171 GLY A O 1
ATOM 1392 N N . VAL A 1 172 ? -4.303 -2.997 -3.805 1.00 43.44 172 VAL A N 1
ATOM 1393 C CA . VAL A 1 172 ? -3.067 -2.472 -4.415 1.00 43.44 172 VAL A CA 1
ATOM 1394 C C . VAL A 1 172 ? -2.129 -3.591 -4.891 1.00 43.44 172 VAL A C 1
ATOM 1396 O O . VAL A 1 172 ? -1.339 -3.385 -5.811 1.00 43.44 172 VAL A O 1
ATOM 1399 N N . TYR A 1 173 ? -2.251 -4.802 -4.342 1.00 41.78 173 TYR A N 1
ATOM 1400 C CA . TYR A 1 173 ? -1.435 -5.954 -4.727 1.00 41.78 173 TYR A CA 1
ATOM 1401 C C . TYR A 1 173 ? -2.326 -6.986 -5.412 1.00 41.78 173 TYR A C 1
ATOM 1403 O O . TYR A 1 173 ? -3.040 -7.720 -4.739 1.00 41.78 173 TYR A O 1
ATOM 1411 N N . GLY A 1 174 ? -2.303 -7.011 -6.748 1.00 40.69 174 GLY A N 1
ATOM 1412 C CA . GLY A 1 174 ? -3.138 -7.842 -7.624 1.00 40.69 174 GLY A CA 1
ATOM 1413 C C . GLY A 1 174 ? -3.047 -9.356 -7.389 1.00 40.69 174 GLY A C 1
ATOM 1414 O O . GLY A 1 174 ? -2.514 -10.096 -8.212 1.00 40.69 174 GLY A O 1
ATOM 1415 N N . LEU A 1 175 ? -3.620 -9.827 -6.286 1.00 43.38 175 LEU A N 1
ATOM 1416 C CA . LEU A 1 175 ? -3.993 -11.212 -6.060 1.00 43.38 175 LEU A CA 1
ATOM 1417 C C . LEU A 1 175 ? -5.425 -11.367 -6.578 1.00 43.38 175 LEU A C 1
ATOM 1419 O O . LEU A 1 175 ? -6.380 -10.925 -5.951 1.00 43.38 175 LEU A O 1
ATOM 1423 N N . ASN A 1 176 ? -5.562 -11.985 -7.752 1.00 50.62 176 ASN A N 1
ATOM 1424 C CA . ASN A 1 176 ? -6.818 -12.203 -8.492 1.00 50.62 176 ASN A CA 1
ATOM 1425 C C . ASN A 1 176 ? -7.857 -13.107 -7.789 1.00 50.62 176 A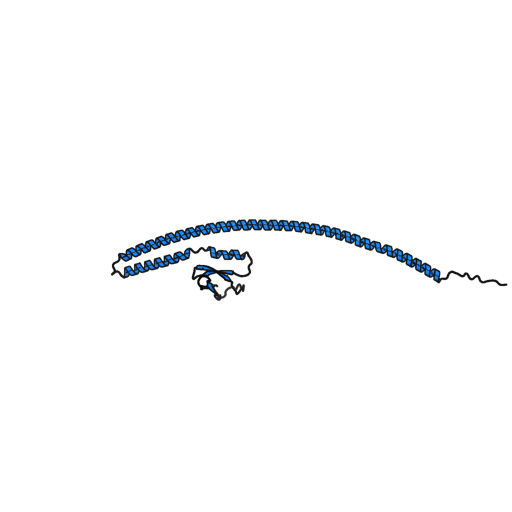SN A C 1
ATOM 1427 O O . ASN A 1 176 ? -8.819 -13.553 -8.416 1.00 50.62 176 ASN A O 1
ATOM 1431 N N . ASP A 1 177 ? -7.682 -13.382 -6.501 1.00 55.69 177 ASP A N 1
ATOM 1432 C CA . ASP A 1 177 ? -8.654 -14.090 -5.684 1.00 55.69 177 ASP A CA 1
ATOM 1433 C C . ASP A 1 177 ? -9.360 -13.065 -4.788 1.00 55.69 177 ASP A C 1
ATOM 1435 O O . ASP A 1 177 ? -8.713 -12.515 -3.893 1.00 55.69 177 ASP A O 1
ATOM 1439 N N . PRO A 1 178 ? -10.666 -12.786 -4.978 1.00 62.66 178 PRO A N 1
ATOM 1440 C CA . PRO A 1 178 ? -11.399 -11.868 -4.117 1.00 62.66 178 PRO A CA 1
ATOM 1441 C C . PRO A 1 178 ? -11.609 -12.523 -2.750 1.00 62.66 178 PRO A C 1
ATOM 1443 O O . PRO A 1 178 ? -12.649 -13.119 -2.457 1.00 62.66 178 PRO A O 1
ATOM 1446 N N . ILE A 1 179 ? -10.589 -12.435 -1.903 1.00 60.31 179 ILE A N 1
ATOM 1447 C CA . ILE A 1 179 ? -10.706 -12.716 -0.483 1.00 60.31 179 ILE A CA 1
ATOM 1448 C C . ILE A 1 179 ? -11.546 -11.583 0.100 1.00 60.31 179 ILE A C 1
ATOM 1450 O O . ILE A 1 179 ? -11.103 -10.439 0.186 1.00 60.31 179 ILE A O 1
ATOM 1454 N N . LYS A 1 180 ? -12.786 -11.896 0.472 1.00 71.06 180 LYS A N 1
ATOM 1455 C CA . LYS A 1 180 ? -13.698 -10.944 1.110 1.00 71.06 180 LYS A CA 1
ATOM 1456 C C . LYS A 1 180 ? -13.607 -11.112 2.624 1.00 71.06 180 LYS A C 1
ATOM 1458 O O . LYS A 1 180 ? -13.569 -12.235 3.130 1.00 71.06 180 LYS A O 1
ATOM 1463 N N . SER A 1 181 ? -13.574 -10.001 3.354 1.00 73.69 181 SER A N 1
ATOM 1464 C CA . SER A 1 181 ? -13.674 -9.982 4.815 1.00 73.69 181 SER A CA 1
ATOM 1465 C C . SER A 1 181 ? -15.125 -9.753 5.248 1.00 73.69 181 SER A C 1
ATOM 1467 O O . SER A 1 181 ? -15.869 -9.010 4.610 1.00 73.69 181 SER A O 1
ATOM 1469 N N . MET A 1 182 ? -15.547 -10.402 6.334 1.00 77.25 182 MET A N 1
ATOM 1470 C CA . MET A 1 182 ? -16.834 -10.137 6.981 1.00 77.25 182 MET A CA 1
ATOM 1471 C C . MET A 1 182 ? -16.757 -10.354 8.493 1.00 77.25 182 MET A C 1
ATOM 1473 O O . MET A 1 182 ? -15.898 -11.089 8.978 1.00 77.25 182 MET A O 1
ATOM 1477 N N . ILE A 1 183 ? -17.673 -9.741 9.242 1.00 75.56 183 ILE A N 1
ATOM 1478 C CA . ILE A 1 183 ? -17.803 -9.929 10.692 1.00 75.56 183 ILE A CA 1
ATOM 1479 C C . ILE A 1 183 ? -18.895 -10.964 10.957 1.00 75.56 183 ILE A C 1
ATOM 1481 O O . ILE A 1 183 ? -19.981 -10.893 10.384 1.00 75.56 183 ILE A O 1
ATOM 1485 N N . CYS A 1 184 ? -18.615 -11.938 11.822 1.00 78.00 184 CYS A N 1
ATOM 1486 C CA . CYS A 1 184 ? -19.617 -12.917 12.220 1.00 78.00 184 CYS A CA 1
ATOM 1487 C C . CYS A 1 184 ? -20.662 -12.308 13.166 1.00 78.00 184 CYS A C 1
ATOM 1489 O O . CYS A 1 184 ? -20.304 -11.816 14.233 1.00 78.00 184 CYS A O 1
ATOM 1491 N N . PHE A 1 185 ? -21.952 -12.454 12.850 1.00 78.94 185 PHE A N 1
ATOM 1492 C CA . PHE A 1 185 ? -23.050 -12.010 13.720 1.00 78.94 185 PHE A CA 1
ATOM 1493 C C . PHE A 1 185 ? -23.167 -12.804 15.030 1.00 78.94 185 PHE A C 1
ATOM 1495 O O . PHE A 1 185 ? -23.687 -12.287 16.011 1.00 78.94 185 PHE A O 1
ATOM 1502 N N . GLY A 1 186 ? -22.688 -14.052 15.059 1.00 80.25 186 GLY A N 1
ATOM 1503 C CA . GLY A 1 186 ? -22.735 -14.899 16.252 1.00 80.25 186 GLY A CA 1
ATOM 1504 C C . GLY A 1 186 ? -21.672 -14.545 17.294 1.00 80.25 186 GLY A C 1
ATOM 1505 O O . GLY A 1 186 ? -21.985 -14.435 18.474 1.00 80.25 186 GLY A O 1
ATOM 1506 N N . CYS A 1 187 ? -20.413 -14.372 16.873 1.00 76.62 187 CYS A N 1
ATOM 1507 C CA . CYS A 1 187 ? -19.287 -14.172 17.798 1.00 76.62 187 CYS A CA 1
ATOM 1508 C C . CYS A 1 187 ? -18.569 -12.821 17.675 1.00 76.62 187 CYS A C 1
ATOM 1510 O O . CYS A 1 187 ? -17.616 -12.582 18.412 1.00 76.62 187 CYS A O 1
ATOM 1512 N N . GLY A 1 188 ? -18.963 -11.962 16.731 1.00 70.50 188 GLY A N 1
ATOM 1513 C CA . GLY A 1 188 ? -18.370 -10.637 16.521 1.00 70.50 188 GLY A CA 1
ATOM 1514 C C . GLY A 1 188 ? -16.955 -10.634 15.930 1.00 70.50 188 GLY A C 1
ATOM 1515 O O . GLY A 1 188 ? -16.385 -9.566 15.733 1.00 70.50 188 GLY A O 1
ATOM 1516 N N . LYS A 1 189 ? -16.362 -11.799 15.632 1.00 70.69 189 LYS A N 1
ATOM 1517 C CA . LYS A 1 189 ? -15.013 -11.885 15.050 1.00 70.69 189 LYS A CA 1
ATOM 1518 C C . LYS A 1 189 ? -15.047 -11.689 13.535 1.00 70.69 189 LYS A C 1
ATOM 1520 O O . LYS A 1 189 ? -15.886 -12.280 12.850 1.00 70.69 189 LYS A O 1
ATOM 1525 N N . GLY A 1 190 ? -14.107 -10.897 13.021 1.00 72.19 190 GLY A N 1
ATOM 1526 C CA . GLY A 1 190 ? -13.831 -10.788 11.592 1.00 72.19 190 GLY A CA 1
ATOM 1527 C C . GLY A 1 190 ? -13.186 -12.065 11.054 1.00 72.19 190 GLY A C 1
ATOM 1528 O O . GLY A 1 190 ? -12.308 -12.633 11.699 1.00 72.19 190 GLY A O 1
ATOM 1529 N N . PHE A 1 191 ? -13.612 -12.522 9.882 1.00 76.69 191 PHE A N 1
ATOM 1530 C CA . PHE A 1 191 ? -12.983 -13.631 9.176 1.00 76.69 191 PHE A CA 1
ATOM 1531 C C . PHE A 1 191 ? -12.989 -13.386 7.666 1.00 76.69 191 PHE A C 1
ATOM 1533 O O . PHE A 1 191 ? -13.770 -12.590 7.142 1.00 76.69 191 PHE A O 1
ATOM 1540 N N . GLN A 1 192 ? -12.080 -14.063 6.972 1.00 78.38 192 GLN A N 1
ATOM 1541 C CA . GLN A 1 19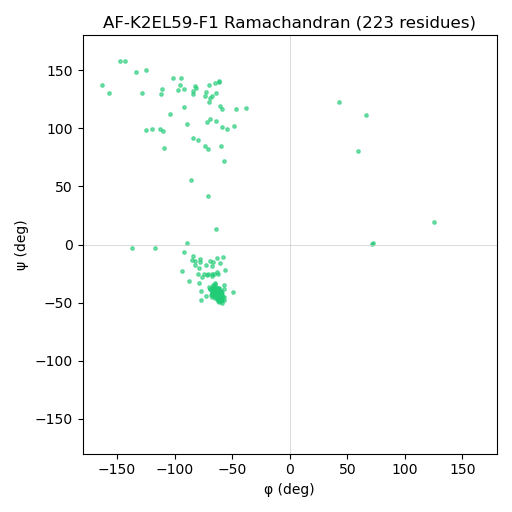2 ? -11.957 -14.008 5.523 1.00 78.38 192 GLN A CA 1
ATOM 1542 C C . GLN A 1 192 ? -12.580 -15.253 4.901 1.00 78.38 192 GLN A C 1
ATOM 1544 O O . GLN A 1 192 ? -12.459 -16.352 5.444 1.00 78.38 192 GLN A O 1
ATOM 1549 N N . TYR A 1 193 ? -13.228 -15.090 3.753 1.00 75.25 193 TYR A N 1
ATOM 1550 C CA . TYR A 1 193 ? -13.710 -16.207 2.953 1.00 75.25 193 TYR A CA 1
ATOM 1551 C C . TYR A 1 193 ? -13.351 -15.995 1.483 1.00 75.25 193 TYR A C 1
ATOM 1553 O O . TYR A 1 193 ? -13.267 -14.868 0.989 1.00 75.25 193 TYR A O 1
ATOM 1561 N N . LYS A 1 194 ? -13.119 -17.105 0.783 1.00 71.56 194 LYS A N 1
ATOM 1562 C CA . LYS A 1 194 ? -12.854 -17.110 -0.653 1.00 71.56 194 LYS A CA 1
ATOM 1563 C C . LYS A 1 194 ? -14.179 -17.296 -1.380 1.00 71.56 194 LYS A C 1
ATOM 1565 O O . LYS A 1 194 ? -14.837 -18.319 -1.185 1.00 71.56 194 LYS A O 1
ATOM 1570 N N . ASP A 1 195 ? -14.586 -16.323 -2.193 1.00 69.25 195 ASP A N 1
ATOM 1571 C CA . ASP A 1 195 ? -15.745 -16.516 -3.066 1.00 69.25 195 ASP A CA 1
ATOM 1572 C C . ASP A 1 195 ? -15.336 -17.478 -4.188 1.00 69.25 195 ASP A C 1
ATOM 1574 O O . ASP A 1 195 ? -14.566 -17.124 -5.078 1.00 69.25 195 ASP A O 1
ATOM 1578 N N . GLN A 1 196 ? -15.793 -18.730 -4.110 1.00 61.19 196 GLN A N 1
ATOM 1579 C CA . GLN A 1 196 ? -15.444 -19.764 -5.091 1.00 61.19 196 GLN A CA 1
ATOM 1580 C C . GLN A 1 196 ? -16.031 -19.479 -6.485 1.00 61.19 196 GLN A C 1
ATOM 1582 O O . GLN A 1 196 ? -15.563 -20.049 -7.466 1.00 61.19 196 GLN A O 1
ATOM 1587 N N . ASN A 1 197 ? -16.996 -18.556 -6.594 1.00 56.78 197 ASN A N 1
ATOM 1588 C CA . ASN A 1 197 ? -17.606 -18.164 -7.862 1.00 56.78 197 ASN A CA 1
ATOM 1589 C C . ASN A 1 197 ? -17.166 -16.746 -8.232 1.00 56.78 197 ASN A C 1
ATOM 1591 O O . ASN A 1 197 ? -17.885 -15.776 -7.996 1.00 56.78 197 ASN A O 1
ATOM 1595 N N . ASN A 1 198 ? -15.982 -16.647 -8.831 1.00 49.50 198 ASN A N 1
ATOM 1596 C CA . ASN A 1 198 ? -15.349 -15.412 -9.297 1.00 49.50 198 ASN A CA 1
ATOM 1597 C C . ASN A 1 198 ? -16.053 -14.806 -10.541 1.00 49.50 198 ASN A C 1
ATOM 1599 O O . ASN A 1 198 ? -15.400 -14.390 -11.494 1.00 49.50 198 ASN A O 1
ATOM 1603 N N . THR A 1 199 ? -17.392 -14.784 -10.597 1.00 40.94 199 THR A N 1
ATOM 1604 C CA . THR A 1 199 ? -18.126 -14.105 -11.676 1.00 40.94 199 THR A CA 1
ATOM 1605 C C . THR A 1 199 ? -18.256 -12.630 -11.334 1.00 40.94 199 THR A C 1
ATOM 1607 O O . THR A 1 199 ? -19.210 -12.204 -10.678 1.00 40.94 199 THR A O 1
ATOM 1610 N N . ALA A 1 200 ? -17.278 -11.853 -11.798 1.00 33.47 200 ALA A N 1
ATOM 1611 C CA . ALA A 1 200 ? -17.385 -10.413 -11.959 1.00 33.47 200 ALA A CA 1
ATOM 1612 C C . ALA A 1 200 ? -18.534 -10.102 -12.932 1.00 33.47 200 ALA A C 1
ATOM 1614 O O . ALA A 1 200 ? -18.342 -9.942 -14.132 1.00 33.47 200 ALA A O 1
ATOM 1615 N N . THR A 1 201 ? -19.749 -10.038 -12.402 1.00 31.12 201 THR A N 1
ATOM 1616 C CA . THR A 1 201 ? -20.886 -9.446 -13.098 1.00 31.12 201 THR A CA 1
ATOM 1617 C C . THR A 1 201 ? -21.360 -8.302 -12.222 1.00 31.12 201 THR A C 1
ATOM 1619 O O . THR A 1 201 ? -22.050 -8.511 -11.226 1.00 31.12 201 THR A O 1
ATOM 1622 N N . MET A 1 202 ? -20.946 -7.082 -12.577 1.00 34.22 202 MET A N 1
ATOM 1623 C CA . MET A 1 202 ? -21.749 -5.901 -12.278 1.00 34.22 202 MET A CA 1
ATOM 1624 C C . MET A 1 202 ? -23.131 -6.164 -12.880 1.00 34.22 202 MET A C 1
ATOM 1626 O O . MET A 1 202 ? -23.316 -6.047 -14.087 1.00 34.22 202 MET A O 1
ATOM 1630 N N . ILE A 1 203 ? -24.082 -6.577 -12.048 1.00 28.97 203 ILE A N 1
ATOM 1631 C CA . ILE A 1 203 ? -25.500 -6.537 -12.381 1.00 28.97 203 ILE A CA 1
ATOM 1632 C C . ILE A 1 203 ? -26.098 -5.461 -11.490 1.00 28.97 203 ILE A C 1
ATOM 1634 O O . ILE A 1 203 ? -26.383 -5.651 -10.309 1.00 28.97 203 ILE A O 1
ATOM 1638 N N . THR A 1 204 ? -26.224 -4.288 -12.097 1.00 35.72 204 THR A N 1
ATOM 1639 C CA . THR A 1 204 ? -27.265 -3.311 -1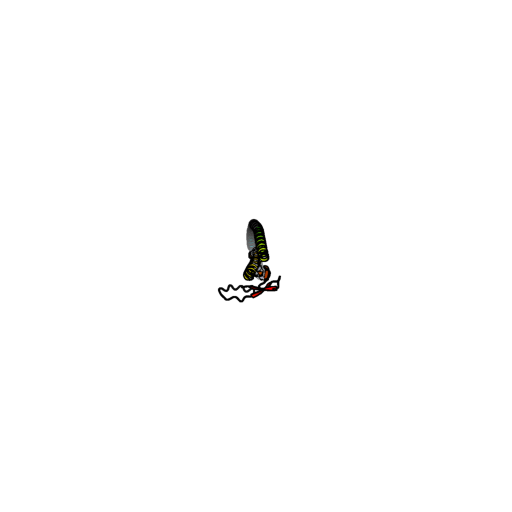1.815 1.00 35.72 204 THR A CA 1
ATOM 1640 C C . THR A 1 204 ? -28.594 -4.023 -11.538 1.00 35.72 204 THR A C 1
ATOM 1642 O O . THR A 1 204 ? -29.131 -4.691 -12.412 1.00 35.72 204 THR A O 1
ATOM 1645 N N . GLY A 1 205 ? -29.122 -3.869 -10.321 1.00 34.19 205 GLY A N 1
ATOM 1646 C CA . GLY A 1 205 ? -30.526 -4.128 -9.983 1.00 34.19 205 GLY A CA 1
ATOM 1647 C C . GLY A 1 205 ? -31.036 -5.550 -10.240 1.00 34.19 205 GLY A C 1
ATOM 1648 O O . GLY A 1 205 ? -31.769 -5.787 -11.192 1.00 34.19 205 GLY A O 1
ATOM 1649 N N . GLY A 1 206 ? -30.748 -6.489 -9.340 1.00 33.19 206 GLY A N 1
ATOM 1650 C CA . GLY A 1 206 ? -31.399 -7.800 -9.338 1.00 33.19 206 GLY A CA 1
ATOM 1651 C C . GLY A 1 206 ? -31.326 -8.430 -7.956 1.00 33.19 206 GLY A C 1
ATOM 1652 O O . GLY A 1 206 ? -30.264 -8.441 -7.346 1.00 33.19 206 GLY A O 1
ATOM 1653 N N . TYR A 1 207 ? -32.459 -8.907 -7.441 1.00 38.91 207 TYR A N 1
ATOM 1654 C CA . TYR A 1 207 ? -32.601 -9.559 -6.137 1.00 38.91 207 TYR A CA 1
ATOM 1655 C C . TYR A 1 207 ? -31.524 -10.642 -5.926 1.00 38.91 207 TYR A C 1
ATOM 1657 O O . TYR A 1 207 ? -31.613 -11.736 -6.478 1.00 38.91 207 TYR A O 1
ATOM 1665 N N . GLY A 1 208 ? -30.490 -10.314 -5.145 1.00 47.16 208 GLY A N 1
ATOM 1666 C CA . GLY A 1 208 ? -29.320 -11.163 -4.937 1.00 47.16 208 GLY A CA 1
ATOM 1667 C C . GLY A 1 208 ? -29.651 -12.434 -4.158 1.00 47.16 208 GLY A C 1
ATOM 1668 O O . GLY A 1 208 ? -30.231 -12.392 -3.069 1.00 47.16 208 GLY A O 1
ATOM 1669 N N . THR A 1 209 ? -29.256 -13.583 -4.702 1.00 53.78 209 THR A N 1
ATOM 1670 C CA . THR A 1 209 ? -29.254 -14.860 -3.986 1.00 53.78 209 THR A CA 1
ATOM 1671 C C . THR A 1 209 ? -28.268 -14.771 -2.823 1.00 53.78 209 THR A C 1
ATOM 1673 O O . THR A 1 209 ? -27.057 -14.785 -3.039 1.00 53.78 209 THR A O 1
ATOM 1676 N N . LYS A 1 210 ? -28.775 -14.670 -1.588 1.00 63.00 210 LYS A N 1
ATOM 1677 C CA . LYS A 1 210 ? -27.940 -14.639 -0.380 1.00 63.00 210 LYS A CA 1
ATOM 1678 C C . LYS A 1 210 ? -27.093 -15.912 -0.307 1.00 63.00 210 LYS A C 1
ATOM 1680 O O . LYS A 1 210 ? -27.643 -17.006 -0.174 1.00 63.00 210 LYS A O 1
ATOM 1685 N N . LYS A 1 211 ? -25.766 -15.784 -0.364 1.00 73.44 211 LYS A N 1
ATOM 1686 C CA . LYS A 1 211 ? -24.854 -16.915 -0.136 1.00 73.44 211 LYS A CA 1
ATOM 1687 C C . LYS A 1 211 ? -24.685 -17.126 1.368 1.00 73.44 211 LYS A C 1
ATOM 1689 O O . LYS A 1 211 ? -24.489 -16.162 2.110 1.00 73.44 211 LYS A O 1
ATOM 1694 N N . LYS A 1 212 ? -24.761 -18.383 1.812 1.00 80.44 212 LYS A N 1
ATOM 1695 C CA . LYS A 1 212 ? -24.471 -18.770 3.199 1.00 80.44 212 LYS A CA 1
ATOM 1696 C C . LYS A 1 212 ? -22.970 -18.964 3.381 1.00 80.44 212 LYS A C 1
ATOM 1698 O O . LYS A 1 212 ? -22.353 -19.702 2.618 1.00 80.44 212 LYS A O 1
ATOM 1703 N N . VAL A 1 213 ? -22.406 -18.341 4.409 1.00 82.19 213 VAL A N 1
ATOM 1704 C CA . VAL A 1 213 ? -21.009 -18.511 4.817 1.00 82.19 213 VAL A CA 1
ATOM 1705 C C . VAL A 1 213 ? -20.969 -18.833 6.307 1.00 82.19 213 VAL A C 1
ATOM 1707 O O . VAL A 1 213 ? -21.596 -18.153 7.121 1.00 82.19 213 VAL A O 1
ATOM 1710 N N . PHE A 1 214 ? -20.231 -19.877 6.673 1.00 81.69 214 PHE A N 1
ATOM 1711 C CA . PHE A 1 214 ? -20.091 -20.308 8.061 1.00 81.69 214 PHE A CA 1
ATOM 1712 C C . PHE A 1 214 ? -18.885 -19.642 8.711 1.00 81.69 214 PHE A C 1
ATOM 1714 O O . PHE A 1 214 ? -17.794 -19.611 8.141 1.00 81.69 214 PHE A O 1
ATOM 1721 N N . CYS A 1 215 ? -19.076 -19.119 9.921 1.00 81.25 215 CYS A N 1
ATOM 1722 C CA . CYS A 1 215 ? -17.974 -18.551 10.682 1.00 81.25 215 CYS A CA 1
ATOM 1723 C C . CYS A 1 215 ? -17.016 -19.661 11.146 1.00 81.25 215 CYS A C 1
ATOM 1725 O O . CYS A 1 215 ? -17.450 -20.557 11.874 1.00 81.25 215 CYS A O 1
ATOM 1727 N N . PRO A 1 216 ? -15.708 -19.571 10.850 1.00 79.38 216 PRO A N 1
ATOM 1728 C CA . PRO A 1 216 ? -14.737 -20.577 11.281 1.00 79.38 216 PRO A CA 1
ATOM 1729 C C . PRO A 1 216 ? -14.523 -20.595 12.802 1.00 79.38 216 PRO A C 1
ATOM 1731 O O . PRO A 1 216 ? -14.026 -21.575 13.342 1.00 79.38 216 PRO A O 1
ATOM 1734 N N . HIS A 1 217 ? -14.890 -19.523 13.513 1.00 77.44 217 HIS A N 1
ATOM 1735 C CA . HIS A 1 217 ? -14.681 -19.423 14.959 1.00 77.44 217 HIS A CA 1
ATOM 1736 C C . HIS A 1 217 ? -15.815 -20.011 15.800 1.00 77.44 217 HIS A C 1
ATOM 1738 O O . HIS A 1 217 ? -15.560 -20.441 16.919 1.00 77.44 217 HIS A O 1
ATOM 1744 N N . CYS A 1 218 ? -17.060 -19.962 15.319 1.00 82.44 218 CYS A N 1
ATOM 1745 C CA . CYS A 1 218 ? -18.227 -20.356 16.119 1.00 82.44 218 CYS A CA 1
ATOM 1746 C C . CYS A 1 218 ? -19.262 -21.200 15.365 1.00 82.44 218 CYS A C 1
ATOM 1748 O O . CYS A 1 218 ? -20.258 -21.595 15.958 1.00 82.44 218 CYS A O 1
ATOM 1750 N N . GLY A 1 219 ? -19.069 -21.449 14.067 1.00 84.88 219 GLY A N 1
ATOM 1751 C CA . GLY A 1 219 ? -20.005 -22.220 13.249 1.00 84.88 219 GLY A CA 1
ATOM 1752 C C . GLY A 1 219 ? -21.320 -21.506 12.919 1.00 84.88 219 GLY A C 1
ATOM 1753 O O . GLY A 1 219 ? -22.156 -22.088 12.238 1.00 84.88 219 GLY A O 1
ATOM 1754 N N . ALA A 1 220 ? -21.522 -20.257 13.356 1.00 82.50 220 ALA A N 1
ATOM 1755 C CA . ALA A 1 220 ? -22.737 -19.510 13.041 1.00 82.50 220 ALA A CA 1
ATOM 1756 C C . ALA A 1 220 ? -22.862 -19.235 11.531 1.00 82.50 220 ALA A C 1
ATOM 1758 O O . ALA A 1 220 ? -21.879 -18.876 10.869 1.00 82.50 220 ALA A O 1
ATOM 1759 N N . GLU A 1 221 ? -24.083 -19.365 11.009 1.00 82.94 221 GLU A N 1
ATOM 1760 C CA . GLU A 1 221 ? -24.436 -19.007 9.633 1.00 82.94 221 GLU A CA 1
ATOM 1761 C C . GLU A 1 221 ? -24.477 -17.487 9.461 1.00 82.94 221 GLU A C 1
ATOM 1763 O O . GLU A 1 221 ? -25.119 -16.775 10.232 1.00 82.94 221 GLU A O 1
ATOM 1768 N N . ASN A 1 222 ? -23.824 -16.984 8.416 1.00 79.50 222 ASN A N 1
ATOM 1769 C CA . ASN A 1 222 ? -23.889 -15.588 8.004 1.00 79.50 222 ASN A CA 1
ATOM 1770 C C . ASN A 1 222 ? -24.329 -15.518 6.539 1.00 79.50 222 ASN A C 1
ATOM 1772 O O . ASN A 1 222 ? -24.056 -16.426 5.752 1.00 79.50 222 ASN A O 1
ATOM 1776 N N . TYR A 1 223 ? -25.009 -14.435 6.175 1.00 78.44 223 TYR A N 1
ATOM 1777 C CA . TYR A 1 223 ? -25.502 -14.215 4.820 1.00 78.44 223 TYR A CA 1
ATOM 1778 C C . TYR A 1 223 ? -24.738 -13.067 4.184 1.00 78.44 223 TYR A C 1
ATOM 1780 O O . TYR A 1 223 ? -24.645 -11.994 4.778 1.00 78.44 223 TYR A O 1
ATOM 1788 N N . VAL A 1 224 ? -24.226 -13.295 2.978 1.00 76.12 224 VAL A N 1
ATOM 1789 C CA . VAL A 1 224 ? -23.579 -12.253 2.180 1.00 76.12 224 VAL A CA 1
ATOM 1790 C C . VAL A 1 224 ? -24.438 -11.929 0.964 1.00 76.12 224 VAL A C 1
ATOM 1792 O O . VAL A 1 224 ? -24.962 -12.841 0.315 1.00 76.12 224 VAL A O 1
ATOM 1795 N N . SER A 1 225 ? -24.612 -10.630 0.717 1.00 65.38 225 SER A N 1
ATOM 1796 C CA . SER A 1 225 ? -25.247 -10.053 -0.474 1.00 65.38 225 SER A CA 1
ATOM 1797 C C . SER A 1 225 ? -24.259 -9.911 -1.620 1.00 65.38 225 SER A C 1
ATOM 1799 O O . SER A 1 225 ? -23.118 -9.478 -1.330 1.00 65.38 225 SER A O 1
#

Foldseek 3Di:
DDDDDDDPDDDDVVVVVVVVVVVVVVVVVVVVVVVVPVVVVVVVVVVVVVVVVVVVVVVVVVVVVVVVVVVVVVVVVVVVVVVVVVVVVVVVVVVVLVVVLVVLVVVLVVLLVVLVVVLVVLVVVLVPDDPVPVVSNVVSVVVNVVSVVVNVVSVLVSDRPVQVCVLVVVVVPPPVWPFDWDADPVPRDIDTDTPPPSPPDPDDDDDDDWDWDADPPPRDTDTDD

Solvent-accessible surface area (backbone atoms only — not comparable to full-atom values): 13492 Å² total; per-residue (Å²): 132,84,85,80,87,83,77,84,75,85,77,60,71,65,58,56,52,50,53,53,51,51,52,51,51,52,55,51,54,60,50,53,63,62,60,59,52,60,56,52,52,52,53,50,53,51,51,52,53,51,52,53,51,52,53,53,52,52,51,51,52,50,52,50,51,53,53,50,50,52,53,49,53,53,49,51,52,52,50,51,56,50,49,53,54,50,52,52,52,51,49,54,50,51,52,53,50,51,50,51,49,53,52,49,52,52,52,50,49,54,49,51,53,50,51,52,51,52,47,51,52,52,53,52,53,57,72,71,54,61,88,83,49,55,73,61,51,54,52,52,52,51,52,47,52,52,52,52,54,54,55,57,57,54,66,68,70,69,65,72,70,76,75,65,60,59,66,63,64,56,74,76,54,92,62,94,62,70,67,44,76,49,67,32,87,79,79,68,51,74,47,75,47,73,62,89,73,80,72,89,65,92,66,82,85,68,93,68,79,66,44,81,45,67,34,92,88,76,64,39,82,39,77,45,124

Mean predicted aligned error: 18.31 Å

pLDDT: mean 75.74, std 17.1, range [28.97, 97.25]

Sequence (225 aa):
MDVTSTLIQGVDPYQIMLSNYADILEKTNQQLNLWTNPYGLMIGLLAIIIAIVAIVVSFLLWKNSSDQKKRSEEFFKKQEENIEAQMGIIKERSEKENELSKQREKRAKEYEDSFNKLIAEYKTKLRGVDKENKKEIERLEKNIDELNKNKLSLSSYTIPEAMSDIGSLYGVYGLNDPIKSMICFGCGKGFQYKDQNNTATMITGGYGTKKKVFCPHCGAENYVS

Radius of gyration: 52.27 Å; Cα contacts (8 Å, |Δi|>4): 92; chains: 1; bounding box: 113×36×172 Å

Secondary structure (DSSP, 8-state):
------------HHHHHHHHHHHHHHHHHHHHHHHHHHHHHHHHHHHHHHHHHHHHHHHHHHHHHHHHHHHHHHHHHHHHHHHHHHHHHHHHHHHHHHHHHHHHHHHHHHHHHHHHHHHHHHHHHHHHS-TT-HHHHHHHHHHHHHHHHHHHHHHGGGS-GGGTTHHHHTTSS--SS-EEEEE-TTT--EEEEE-S-------SS----PEEEE-TTT--EEEE-